Protein AF-A0A4R4VD35-F1 (afdb_monomer_lite)

Foldseek 3Di:
DECVPLVQQNQQLVQVVQLLDQVRNLQFPPFDFPPDDDPDDDLQEGRDEDPPVGGHGFQADQACPDDCPGSNPPFWAFADPVLLVLLCSSFAQAWHDDVVVRDTDHRDRLGGCQCVHVVVLCVVQHSVQWDKAKPVHSRTNRGCNNGVGRMGIHIDGPSSRVVVVVVVVVVCVVQVQDHDDPVPDPDPPSPPTHHDDYHD

pLDDT: mean 90.0, std 10.8, range [43.53, 98.44]

Structure (mmCIF, N/CA/C/O backbone):
data_AF-A0A4R4VD35-F1
#
_entry.id   AF-A0A4R4VD35-F1
#
loop_
_atom_site.group_PDB
_atom_site.id
_atom_site.type_symbol
_atom_site.label_atom_id
_atom_site.label_alt_id
_atom_site.label_comp_id
_atom_site.label_asym_id
_atom_site.label_entity_id
_atom_site.label_seq_id
_atom_site.pdbx_PDB_ins_code
_atom_site.Cartn_x
_atom_site.Cartn_y
_atom_site.Cartn_z
_atom_site.occupancy
_atom_site.B_iso_or_equiv
_atom_site.auth_seq_id
_atom_site.auth_comp_id
_atom_site.auth_asym_id
_atom_site.auth_atom_id
_atom_site.pdbx_PDB_model_num
ATOM 1 N N . MET A 1 1 ? 2.839 -12.971 -8.622 1.00 92.50 1 MET A N 1
ATOM 2 C CA . MET A 1 1 ? 2.383 -13.651 -7.393 1.00 92.50 1 MET A CA 1
ATOM 3 C C . MET A 1 1 ? 1.292 -14.631 -7.776 1.00 92.50 1 MET A C 1
ATOM 5 O O . MET A 1 1 ? 0.493 -14.285 -8.640 1.00 92.50 1 MET A O 1
ATOM 9 N N . SER A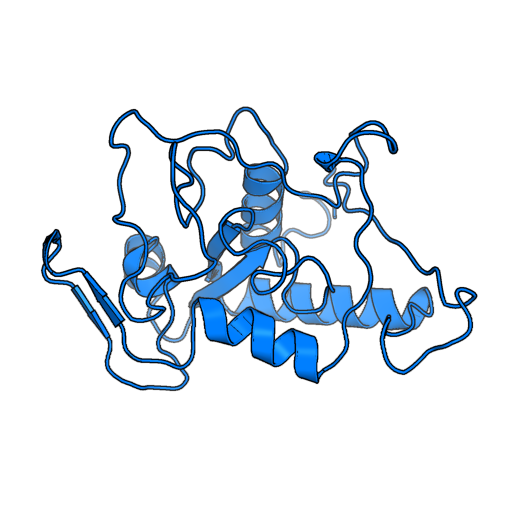 1 2 ? 1.280 -15.826 -7.199 1.00 94.19 2 SER A N 1
ATOM 10 C CA . SER A 1 2 ? 0.298 -16.888 -7.444 1.00 94.19 2 SER A CA 1
ATOM 11 C C . SER A 1 2 ? -0.396 -17.256 -6.140 1.00 94.19 2 SER A C 1
ATOM 13 O O . SER A 1 2 ? 0.276 -17.599 -5.178 1.00 94.19 2 SER A O 1
ATOM 15 N N . LYS A 1 3 ? -1.728 -17.213 -6.093 1.00 93.38 3 LYS A N 1
ATOM 16 C CA . LYS A 1 3 ? -2.475 -17.528 -4.863 1.00 93.38 3 LYS A CA 1
ATOM 17 C C . LYS A 1 3 ? -2.259 -18.961 -4.376 1.00 93.38 3 LYS A C 1
ATOM 19 O O . LYS A 1 3 ? -2.265 -19.184 -3.172 1.00 93.38 3 LYS A O 1
ATOM 24 N N . SER A 1 4 ? -2.087 -19.911 -5.294 1.00 93.44 4 SER A N 1
ATOM 25 C CA . SER A 1 4 ? -1.863 -21.327 -4.982 1.00 93.44 4 SER A CA 1
ATOM 26 C C . SER A 1 4 ? -0.419 -21.669 -4.629 1.00 93.44 4 SER A C 1
ATOM 28 O O . SER A 1 4 ? -0.197 -22.664 -3.945 1.00 93.44 4 SER A O 1
ATOM 30 N N . LYS A 1 5 ? 0.561 -20.893 -5.110 1.00 94.06 5 LYS A N 1
ATOM 31 C CA . LYS A 1 5 ? 1.990 -21.161 -4.864 1.00 94.06 5 LYS A CA 1
ATOM 32 C C . LYS A 1 5 ? 2.613 -20.296 -3.778 1.00 94.06 5 LYS A C 1
ATOM 34 O O . LYS A 1 5 ? 3.659 -20.678 -3.275 1.00 94.06 5 LYS A O 1
ATOM 39 N N . ASP A 1 6 ? 1.989 -19.162 -3.486 1.00 93.88 6 ASP A N 1
ATOM 40 C CA . ASP A 1 6 ? 2.465 -18.143 -2.558 1.00 93.88 6 ASP A CA 1
ATOM 41 C C . ASP A 1 6 ? 1.445 -17.955 -1.400 1.00 93.88 6 ASP A C 1
ATOM 43 O O . ASP A 1 6 ? 1.106 -16.830 -1.000 1.00 93.88 6 ASP A O 1
ATOM 47 N N . ASP A 1 7 ? 0.853 -19.053 -0.913 1.00 93.69 7 ASP A N 1
ATOM 48 C CA . ASP A 1 7 ? -0.237 -19.028 0.074 1.00 93.69 7 ASP A CA 1
ATOM 49 C C . ASP A 1 7 ? 0.221 -18.547 1.466 1.00 93.69 7 ASP A C 1
ATOM 51 O O . ASP A 1 7 ? -0.574 -18.007 2.251 1.00 93.69 7 ASP A O 1
ATOM 55 N N . GLU A 1 8 ? 1.525 -18.603 1.730 1.00 95.31 8 GLU A N 1
ATOM 56 C CA . GLU A 1 8 ? 2.180 -18.109 2.936 1.00 95.31 8 GLU A CA 1
ATOM 57 C C . GLU A 1 8 ? 2.123 -16.573 3.081 1.00 95.31 8 GLU A C 1
ATOM 59 O O . GLU A 1 8 ? 2.352 -16.042 4.170 1.00 95.31 8 GLU A O 1
ATOM 64 N N . TRP A 1 9 ? 1.773 -15.835 2.016 1.00 96.31 9 TRP A N 1
ATOM 65 C CA . TRP A 1 9 ? 1.469 -14.400 2.078 1.00 96.31 9 TRP A CA 1
ATOM 66 C C . TRP A 1 9 ? 0.142 -14.009 1.409 1.00 96.31 9 TRP A C 1
ATOM 68 O O . TRP A 1 9 ? -0.042 -12.871 0.973 1.00 96.31 9 TRP A O 1
ATOM 78 N N . LEU A 1 10 ? -0.850 -14.907 1.445 1.00 97.25 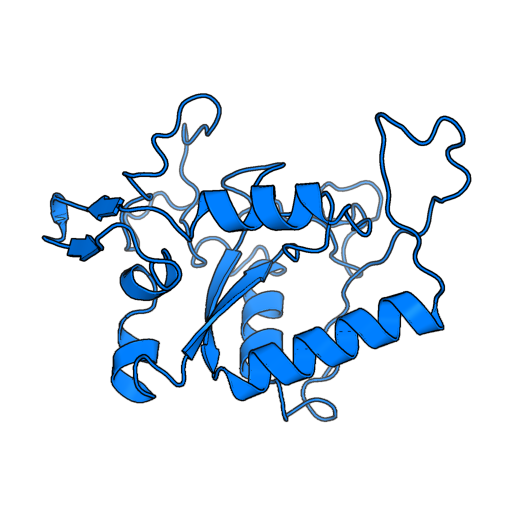10 LEU A N 1
ATOM 79 C CA . LEU A 1 10 ? -2.161 -14.719 0.807 1.00 97.25 10 LEU A CA 1
ATOM 80 C C . LEU A 1 10 ? -2.895 -13.413 1.183 1.00 97.25 10 LEU A C 1
ATOM 82 O O . LEU A 1 10 ? -3.504 -12.788 0.318 1.00 97.25 10 LEU A O 1
ATOM 86 N N . ASP A 1 11 ? -2.824 -12.961 2.442 1.00 97.88 11 ASP A N 1
ATOM 87 C CA . ASP A 1 11 ? -3.422 -11.684 2.875 1.00 97.88 11 ASP A CA 1
ATOM 88 C C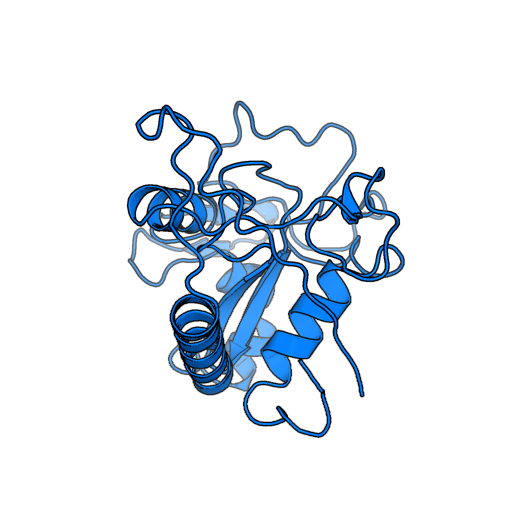 . ASP A 1 11 ? -2.922 -10.484 2.048 1.00 97.88 11 ASP A C 1
ATOM 90 O O . ASP A 1 11 ? -3.708 -9.599 1.710 1.00 97.88 11 ASP A O 1
ATOM 94 N N . VAL A 1 12 ? -1.630 -10.477 1.698 1.00 98.19 12 VAL A N 1
ATOM 95 C CA . VAL A 1 12 ? -0.994 -9.426 0.891 1.00 98.19 12 VAL A CA 1
ATOM 96 C C . VAL A 1 12 ? -1.433 -9.535 -0.567 1.00 98.19 12 VAL A C 1
ATOM 98 O O . VAL A 1 12 ? -1.808 -8.538 -1.178 1.00 98.19 12 VAL A O 1
ATOM 101 N N . ILE A 1 13 ? -1.483 -10.755 -1.115 1.00 98.19 13 ILE A N 1
ATOM 102 C CA . ILE A 1 13 ? -1.975 -10.994 -2.482 1.00 98.19 13 ILE A CA 1
ATOM 103 C C . ILE A 1 13 ? -3.413 -10.493 -2.622 1.00 98.19 13 ILE A C 1
ATOM 105 O O . ILE A 1 13 ? -3.719 -9.757 -3.556 1.00 98.19 13 ILE A O 1
ATOM 109 N N . ASN A 1 14 ? -4.282 -10.834 -1.669 1.00 97.88 14 ASN A N 1
ATOM 110 C CA . ASN A 1 14 ? -5.680 -10.407 -1.674 1.00 97.88 14 ASN A CA 1
ATOM 111 C C . ASN A 1 14 ? -5.820 -8.882 -1.559 1.00 97.88 14 ASN A C 1
ATOM 113 O O . ASN A 1 14 ? -6.682 -8.294 -2.213 1.00 97.88 14 ASN A O 1
ATOM 117 N N . HIS A 1 15 ? -4.976 -8.232 -0.754 1.00 98.25 15 HIS A N 1
ATOM 118 C CA . HIS A 1 15 ? -4.947 -6.774 -0.671 1.00 98.25 15 HIS A CA 1
ATOM 119 C C . HIS A 1 15 ? -4.560 -6.142 -2.017 1.00 98.25 15 HIS A C 1
ATOM 121 O O . HIS A 1 15 ? -5.305 -5.307 -2.536 1.00 98.25 15 HIS A O 1
ATOM 127 N N . ILE A 1 16 ? -3.445 -6.571 -2.616 1.00 98.25 16 ILE A N 1
ATOM 128 C CA . ILE A 1 16 ? -2.947 -6.011 -3.880 1.00 98.25 16 ILE A CA 1
ATOM 129 C C . ILE A 1 16 ? -3.924 -6.292 -5.028 1.00 98.25 16 ILE A C 1
ATOM 131 O O . ILE A 1 16 ? -4.168 -5.416 -5.854 1.00 98.25 16 ILE A O 1
ATOM 135 N N . GLU A 1 17 ? -4.545 -7.473 -5.066 1.00 97.56 17 GLU A N 1
ATOM 136 C CA . GLU A 1 17 ? -5.582 -7.799 -6.051 1.00 97.56 17 GLU A CA 1
ATOM 137 C C . GLU A 1 17 ? -6.757 -6.832 -5.967 1.00 97.56 17 GLU A C 1
ATOM 139 O O . GLU A 1 17 ? -7.196 -6.288 -6.983 1.00 97.56 17 GLU A O 1
ATOM 144 N N . LYS A 1 18 ? -7.239 -6.574 -4.747 1.00 97.44 18 LYS A N 1
ATOM 145 C CA . LYS A 1 18 ? -8.334 -5.636 -4.521 1.00 97.44 18 LYS A CA 1
ATOM 146 C C . LYS A 1 18 ? -7.945 -4.213 -4.920 1.00 97.44 18 LYS A C 1
ATOM 148 O O . LYS A 1 18 ? -8.783 -3.518 -5.489 1.00 97.44 18 LYS A O 1
ATOM 153 N N . ALA A 1 19 ? -6.708 -3.791 -4.644 1.00 97.06 19 ALA A N 1
ATOM 154 C CA . ALA A 1 19 ? -6.186 -2.472 -5.004 1.00 97.06 19 ALA A CA 1
ATOM 155 C C . ALA A 1 19 ? -6.073 -2.285 -6.530 1.00 97.06 19 ALA A C 1
ATOM 157 O O . ALA A 1 19 ? -6.483 -1.254 -7.067 1.00 97.06 19 ALA A O 1
ATOM 158 N N . LEU A 1 20 ? -5.583 -3.305 -7.236 1.00 97.00 20 LEU A N 1
ATOM 159 C CA . LEU A 1 20 ? -5.381 -3.293 -8.687 1.00 97.00 20 LEU A CA 1
ATOM 160 C C . LEU A 1 20 ? -6.669 -3.446 -9.503 1.00 97.00 20 LEU A C 1
ATOM 162 O O . LEU A 1 20 ? -6.650 -3.209 -10.714 1.00 97.00 20 LEU A O 1
ATOM 166 N N . ASN A 1 21 ? -7.771 -3.865 -8.881 1.00 95.75 21 ASN A N 1
ATOM 167 C CA . ASN A 1 21 ? -9.039 -4.104 -9.558 1.00 95.75 21 ASN A CA 1
ATOM 168 C C . ASN A 1 21 ? -9.962 -2.866 -9.488 1.00 95.75 21 ASN A C 1
ATOM 170 O O . ASN A 1 21 ? -10.545 -2.602 -8.433 1.00 95.75 21 ASN A O 1
ATOM 174 N N . PRO A 1 22 ? -10.208 -2.154 -10.611 1.00 90.94 22 PRO A N 1
ATOM 175 C CA . PRO A 1 22 ? -11.041 -0.945 -10.622 1.00 90.94 22 PRO A CA 1
ATOM 176 C C . PRO A 1 22 ? -12.500 -1.177 -10.213 1.00 90.94 22 PRO A C 1
ATOM 178 O O . PRO A 1 22 ? -13.193 -0.239 -9.837 1.00 90.94 22 PRO A O 1
ATOM 181 N N . THR A 1 23 ? -12.985 -2.421 -10.284 1.00 92.56 23 THR A N 1
ATOM 182 C CA . THR A 1 23 ? -14.355 -2.761 -9.864 1.00 92.56 23 THR A CA 1
ATOM 183 C C . THR A 1 23 ? -14.504 -2.829 -8.345 1.00 92.56 23 THR A C 1
ATOM 185 O O . THR A 1 23 ? -15.613 -2.704 -7.834 1.00 92.56 23 THR A O 1
ATOM 188 N N . THR A 1 24 ? -13.400 -3.005 -7.611 1.00 93.56 24 THR A N 1
ATOM 189 C CA . THR A 1 24 ? -13.413 -3.194 -6.153 1.00 93.56 24 THR A CA 1
ATOM 190 C C . THR A 1 24 ? -12.579 -2.171 -5.391 1.00 93.56 24 THR A C 1
ATOM 192 O O . THR A 1 24 ? -12.758 -2.029 -4.178 1.00 93.56 24 THR A O 1
ATOM 195 N N . ASN A 1 25 ? -11.662 -1.462 -6.056 1.00 95.38 25 ASN A N 1
ATOM 196 C CA . ASN A 1 25 ? -10.684 -0.615 -5.376 1.00 95.38 25 ASN A CA 1
ATOM 197 C C . ASN A 1 25 ? -11.252 0.701 -4.819 1.00 95.38 25 ASN A C 1
ATOM 199 O O . ASN A 1 25 ? -10.640 1.306 -3.938 1.00 95.38 25 ASN A O 1
ATOM 203 N N . ALA A 1 26 ? -12.464 1.091 -5.225 1.00 94.25 26 ALA A N 1
ATOM 204 C CA . ALA A 1 26 ? -13.223 2.146 -4.552 1.00 94.25 26 ALA A CA 1
ATOM 205 C C . ALA A 1 26 ? -13.439 1.822 -3.059 1.00 94.25 26 ALA A C 1
ATOM 207 O O . ALA A 1 26 ? -13.440 2.712 -2.216 1.00 94.25 26 ALA A O 1
ATOM 208 N N . GLY A 1 27 ? -13.544 0.531 -2.718 1.00 93.06 27 GLY A N 1
ATOM 209 C CA . GLY A 1 27 ? -13.687 0.044 -1.346 1.00 93.06 27 GLY A CA 1
ATOM 210 C C . GLY A 1 27 ? -12.369 -0.271 -0.631 1.00 93.06 27 GLY A C 1
ATOM 211 O O . GLY A 1 27 ? -12.400 -1.007 0.361 1.00 93.06 27 GLY A O 1
ATOM 212 N N . THR A 1 28 ? -11.211 0.162 -1.144 1.00 95.25 28 THR A N 1
ATOM 213 C CA . THR A 1 28 ? -9.944 0.102 -0.391 1.00 95.25 28 THR A CA 1
ATOM 214 C C . THR A 1 28 ? -9.687 1.391 0.384 1.00 95.25 28 THR A C 1
ATOM 216 O O . THR A 1 28 ? -10.324 2.417 0.139 1.00 95.25 28 THR A O 1
ATOM 219 N N . TYR A 1 29 ? -8.741 1.346 1.319 1.00 94.88 29 TYR A N 1
ATOM 220 C CA . TYR A 1 29 ? -8.437 2.460 2.208 1.00 94.88 29 TYR A CA 1
ATOM 221 C C . TYR A 1 29 ? -7.097 3.116 1.869 1.00 94.88 29 TYR A C 1
ATOM 223 O O . TYR A 1 29 ? -6.206 2.395 1.457 1.00 94.88 29 TYR A O 1
ATOM 231 N N . PRO A 1 30 ? -6.917 4.427 2.085 1.00 93.19 30 PRO A N 1
ATOM 232 C CA . PRO A 1 30 ? -7.976 5.389 2.385 1.00 93.19 30 PRO A CA 1
ATOM 233 C C . PRO A 1 30 ? -8.994 5.476 1.228 1.00 93.19 30 PRO A C 1
ATOM 235 O O . PRO A 1 30 ? -8.647 5.181 0.088 1.00 93.19 30 PRO A O 1
ATOM 238 N N . PRO A 1 31 ? -10.267 5.813 1.479 1.00 92.88 31 PRO A N 1
ATOM 239 C CA . PRO A 1 31 ? -11.228 6.055 0.404 1.00 92.88 31 PRO A CA 1
ATOM 240 C C . PRO A 1 31 ? -10.820 7.280 -0.424 1.00 92.88 31 PRO A C 1
ATOM 242 O O . PRO A 1 31 ? -10.324 8.257 0.130 1.00 92.88 31 PRO A O 1
ATOM 245 N N . TYR A 1 32 ? -11.073 7.229 -1.733 1.00 92.12 32 TYR A N 1
ATOM 246 C CA . TYR A 1 32 ? -10.912 8.367 -2.640 1.00 92.12 32 TYR A CA 1
ATOM 247 C C . TYR A 1 32 ? -12.288 8.943 -2.978 1.00 92.12 32 TYR A C 1
ATOM 249 O O . TYR A 1 32 ? -13.185 8.180 -3.335 1.00 92.12 32 TYR A O 1
ATOM 257 N N . ARG A 1 33 ? -12.480 10.259 -2.851 1.00 90.00 33 ARG A N 1
ATOM 258 C CA . ARG A 1 33 ? -13.757 10.941 -3.124 1.00 90.00 33 ARG A CA 1
ATOM 259 C C . ARG A 1 33 ? -13.563 12.179 -4.010 1.00 90.00 33 ARG A C 1
ATOM 261 O O . ARG A 1 33 ? -12.456 12.715 -4.088 1.00 90.00 33 ARG A O 1
ATOM 268 N N . PRO A 1 34 ? -14.625 12.673 -4.679 1.00 86.81 34 PRO A N 1
ATOM 269 C CA . PRO A 1 34 ? -14.543 13.895 -5.471 1.00 86.81 34 PRO A CA 1
ATOM 270 C C . PRO A 1 34 ? -14.025 15.072 -4.638 1.00 86.81 34 PRO A C 1
ATOM 272 O O . PRO A 1 34 ? -14.566 15.373 -3.577 1.00 86.81 34 PRO A O 1
ATOM 275 N N . GLY A 1 35 ? -12.997 15.754 -5.140 1.00 78.56 35 GLY A N 1
ATOM 276 C CA . GLY A 1 35 ? -12.399 16.904 -4.459 1.00 78.56 35 GLY A CA 1
ATOM 277 C C . GLY A 1 35 ? -11.392 16.552 -3.362 1.00 78.56 35 GLY A C 1
ATOM 278 O O . GLY A 1 35 ? -10.789 17.474 -2.814 1.00 78.56 35 GLY A O 1
ATOM 279 N N . ASP A 1 36 ? -11.151 15.265 -3.077 1.00 77.12 36 ASP A N 1
ATOM 280 C CA . ASP A 1 36 ? -10.011 14.865 -2.254 1.00 77.12 36 ASP A CA 1
ATOM 281 C C . ASP A 1 36 ? -8.719 15.220 -2.990 1.00 77.12 36 ASP A C 1
ATOM 283 O O . ASP A 1 36 ? -8.352 14.596 -3.986 1.00 77.12 36 ASP A O 1
ATOM 287 N N . THR A 1 37 ? -8.016 16.226 -2.477 1.00 67.69 37 THR A N 1
ATOM 288 C CA . THR A 1 37 ? -6.645 16.537 -2.873 1.00 67.69 37 THR A CA 1
ATOM 289 C C . THR A 1 37 ? -5.736 16.425 -1.664 1.00 67.69 37 THR A C 1
ATOM 291 O O . THR A 1 37 ? -6.155 16.536 -0.509 1.00 67.69 37 THR A O 1
ATOM 294 N N . THR A 1 38 ? -4.464 16.169 -1.930 1.00 64.62 38 THR A N 1
ATOM 295 C CA . THR A 1 38 ? -3.485 15.890 -0.881 1.00 64.62 38 THR A CA 1
ATOM 296 C C . THR A 1 38 ? -2.372 16.912 -0.778 1.00 64.62 38 THR A C 1
ATOM 298 O O . THR A 1 38 ? -1.491 16.786 0.070 1.00 64.62 38 THR A O 1
ATOM 301 N N . ASP A 1 39 ? -2.433 17.961 -1.593 1.00 63.91 39 ASP A N 1
ATOM 302 C CA . ASP A 1 39 ? -1.454 19.050 -1.598 1.00 63.91 39 ASP A CA 1
ATOM 303 C C . ASP A 1 39 ? -1.454 19.848 -0.285 1.00 63.91 39 ASP A C 1
ATOM 305 O O . ASP A 1 39 ? -0.533 20.619 -0.027 1.00 63.91 39 ASP A O 1
ATOM 309 N N . LYS A 1 40 ? -2.480 19.659 0.560 1.00 67.62 40 LYS A N 1
ATOM 310 C CA . LYS A 1 40 ? -2.640 20.307 1.873 1.00 67.62 40 LYS A CA 1
ATOM 311 C C . LYS A 1 40 ? -3.314 19.408 2.915 1.00 67.62 40 LYS A C 1
ATOM 313 O O . LYS A 1 40 ? -3.926 19.920 3.851 1.00 67.62 40 LYS A O 1
ATOM 318 N N . ARG A 1 41 ? -3.285 18.085 2.725 1.00 72.94 41 ARG A N 1
ATOM 319 C CA . ARG A 1 41 ? -3.888 17.177 3.704 1.00 72.94 41 ARG A CA 1
ATOM 320 C C . ARG A 1 41 ? -3.069 17.227 4.992 1.00 72.94 41 ARG A C 1
ATOM 322 O O . ARG A 1 41 ? -1.846 17.170 4.948 1.00 72.94 41 ARG A O 1
ATOM 329 N N . ASP A 1 42 ? -3.763 17.371 6.113 1.00 81.81 42 ASP A N 1
ATOM 330 C CA . ASP A 1 42 ? -3.170 17.173 7.428 1.00 81.81 42 ASP A CA 1
ATOM 331 C C . ASP A 1 42 ? -3.053 15.668 7.662 1.00 81.81 42 ASP A C 1
ATOM 333 O O . ASP A 1 42 ? -4.066 14.972 7.749 1.00 81.81 42 ASP A O 1
ATOM 337 N N . ASP A 1 43 ? -1.826 15.160 7.748 1.00 78.94 43 ASP A N 1
ATOM 338 C CA . ASP A 1 43 ? -1.576 13.735 7.974 1.00 78.94 43 ASP A CA 1
ATOM 339 C C . ASP A 1 43 ? -2.132 13.275 9.340 1.00 78.94 43 ASP A C 1
ATOM 341 O O . ASP A 1 43 ? -2.405 12.091 9.544 1.00 78.94 43 ASP A O 1
ATOM 345 N N . ASN A 1 44 ? -2.426 14.191 10.271 1.00 86.81 44 ASN A N 1
ATOM 346 C CA . ASN A 1 44 ? -3.109 13.862 11.524 1.00 86.81 44 ASN A CA 1
ATOM 347 C C . ASN A 1 44 ? -4.622 13.615 11.353 1.00 86.81 44 ASN A C 1
ATOM 349 O O . ASN A 1 44 ? -5.270 13.213 12.321 1.00 86.81 44 ASN A O 1
ATOM 353 N N . LEU A 1 45 ? -5.181 13.830 10.157 1.00 87.44 45 LEU A N 1
ATOM 354 C CA . LEU A 1 45 ? -6.605 13.692 9.840 1.00 87.44 45 LEU A CA 1
ATOM 355 C C . LEU A 1 45 ? -6.804 12.757 8.630 1.00 87.44 45 LEU A C 1
ATOM 357 O O . LEU A 1 45 ? -7.036 13.224 7.508 1.00 87.44 45 LEU A O 1
ATOM 361 N N . PRO A 1 46 ? -6.729 11.424 8.821 1.00 88.62 46 PRO A N 1
ATOM 362 C CA . PRO A 1 46 ? -6.998 10.488 7.740 1.00 88.62 46 PRO A CA 1
ATOM 363 C C . PRO A 1 46 ? -8.430 10.643 7.213 1.00 88.62 46 PRO A C 1
ATOM 365 O O . PRO A 1 46 ? -9.346 10.973 7.974 1.00 88.62 46 PRO A O 1
ATOM 368 N N . PRO A 1 47 ? -8.673 10.317 5.931 1.00 88.38 47 PRO A N 1
ATOM 369 C CA . PRO A 1 47 ? -10.026 10.262 5.389 1.00 88.38 47 PRO A CA 1
ATOM 370 C C . PRO A 1 47 ? -10.947 9.351 6.208 1.00 88.38 47 PRO A C 1
ATOM 372 O O . PRO A 1 47 ? -10.581 8.223 6.540 1.00 88.38 47 PRO A O 1
ATOM 375 N N . VAL A 1 48 ? -12.166 9.812 6.488 1.00 87.12 48 VAL A N 1
ATOM 376 C CA . VAL A 1 48 ? -13.147 9.060 7.289 1.00 87.12 48 VAL A CA 1
ATOM 377 C C . VAL A 1 48 ? -13.495 7.717 6.626 1.00 87.12 48 VAL A C 1
ATOM 379 O O . VAL A 1 48 ? -13.712 7.644 5.407 1.00 87.12 48 VAL A O 1
ATOM 382 N N . LYS A 1 49 ? -13.534 6.658 7.445 1.00 85.75 49 LYS A N 1
ATOM 383 C CA . LYS A 1 49 ? -13.902 5.275 7.108 1.00 85.75 49 LYS A CA 1
ATOM 384 C C . LYS A 1 49 ? -15.383 5.189 6.737 1.00 85.75 49 LYS A C 1
ATOM 386 O O . LYS A 1 49 ? -16.222 5.914 7.254 1.00 85.75 49 LYS A O 1
ATOM 391 N N . GLY A 1 50 ? -15.703 4.224 5.883 1.00 69.12 50 GLY A N 1
ATOM 392 C CA . GLY A 1 50 ? -17.070 3.827 5.564 1.00 69.12 50 GLY A CA 1
ATOM 393 C C . GLY A 1 50 ? -17.416 4.072 4.100 1.00 69.12 50 GLY A C 1
ATOM 394 O O . GLY A 1 50 ? -16.787 4.914 3.459 1.00 69.12 50 GLY A O 1
ATOM 395 N N . PRO A 1 51 ? -18.398 3.336 3.557 1.00 70.50 51 PRO A N 1
ATOM 396 C CA . PRO A 1 51 ? -19.074 3.782 2.359 1.00 70.50 51 PRO A CA 1
ATOM 397 C C . PRO A 1 51 ? -19.956 4.979 2.732 1.00 70.50 51 PRO A C 1
ATOM 399 O O . PRO A 1 51 ? -20.940 4.838 3.457 1.00 70.50 51 PRO A O 1
ATOM 402 N N . LEU A 1 52 ? -19.595 6.160 2.246 1.00 80.75 52 LEU A N 1
ATOM 403 C CA . LEU A 1 52 ? -20.446 7.349 2.244 1.00 80.75 52 LEU A CA 1
ATOM 404 C C . LEU A 1 52 ? -21.244 7.455 0.933 1.00 80.75 52 LEU A C 1
ATOM 406 O O . LEU A 1 52 ? -22.029 8.383 0.759 1.00 80.75 52 LEU A O 1
ATOM 410 N N . GLY A 1 53 ? -21.047 6.503 0.011 1.00 84.12 53 GLY A N 1
ATOM 411 C CA . GLY A 1 53 ? -21.721 6.435 -1.287 1.00 84.12 53 GLY A CA 1
ATOM 412 C C . GLY A 1 53 ? -21.089 7.335 -2.348 1.00 84.12 53 GLY A C 1
ATOM 413 O O . GLY A 1 53 ? -21.607 7.432 -3.456 1.00 84.12 53 GLY A O 1
ATOM 414 N N . THR A 1 54 ? -19.979 7.991 -2.013 1.00 88.88 54 THR A N 1
ATOM 415 C CA . THR A 1 54 ? -19.250 8.931 -2.876 1.00 88.88 54 THR A CA 1
ATOM 416 C C . THR A 1 54 ? -17.829 8.462 -3.180 1.00 88.88 54 THR A C 1
ATOM 418 O O . THR A 1 54 ? -17.053 9.200 -3.782 1.00 88.88 54 THR A O 1
ATOM 421 N N . GLU A 1 55 ? -17.474 7.244 -2.767 1.00 92.75 55 GLU A N 1
ATOM 422 C CA . GLU A 1 55 ? -16.181 6.635 -3.060 1.00 92.75 55 GLU A CA 1
ATOM 423 C C . GLU A 1 55 ? -16.015 6.401 -4.566 1.00 92.75 55 GLU A C 1
ATOM 425 O O . GLU A 1 55 ? -16.876 5.819 -5.228 1.00 92.75 55 GLU A O 1
ATOM 430 N N . LEU A 1 56 ? -14.874 6.823 -5.100 1.00 92.56 56 LEU A N 1
ATOM 431 C CA . LEU A 1 56 ? -14.485 6.637 -6.489 1.00 92.56 56 LEU A CA 1
ATOM 432 C C . LEU A 1 56 ? -13.414 5.544 -6.611 1.00 92.56 56 LEU A C 1
ATOM 434 O O . LEU A 1 56 ? -12.586 5.381 -5.706 1.00 92.56 56 LEU A O 1
ATOM 438 N N . PRO A 1 57 ? -13.377 4.815 -7.742 1.00 94.06 57 PRO A N 1
ATOM 439 C CA . PRO A 1 57 ? -12.253 3.952 -8.070 1.00 94.06 57 PRO A CA 1
ATOM 440 C C . PRO A 1 57 ? -10.934 4.723 -8.050 1.00 94.06 57 PRO A C 1
ATOM 442 O O . PRO A 1 57 ? -10.852 5.866 -8.504 1.00 94.06 57 PRO A O 1
ATOM 445 N N . LYS A 1 58 ? -9.886 4.072 -7.549 1.00 93.25 58 LYS A N 1
ATOM 446 C CA . LYS A 1 58 ? -8.533 4.628 -7.557 1.00 93.25 58 LYS A CA 1
ATOM 447 C C . LYS A 1 58 ? -7.838 4.276 -8.865 1.00 93.25 58 LYS A C 1
ATOM 449 O O . LYS A 1 58 ? -7.881 3.132 -9.314 1.00 93.25 58 LYS A O 1
ATOM 454 N N . VAL A 1 59 ? -7.137 5.243 -9.434 1.00 93.75 59 VAL A N 1
ATOM 455 C CA . VAL A 1 59 ? -6.146 5.006 -10.486 1.00 93.75 59 VAL A CA 1
ATOM 456 C C . VAL A 1 59 ? -4.839 4.556 -9.833 1.00 93.75 59 VAL A C 1
ATOM 458 O O . VAL A 1 59 ? -4.156 5.382 -9.249 1.00 93.75 59 VAL A O 1
ATOM 461 N N . ILE A 1 60 ? -4.516 3.260 -9.876 1.00 95.19 60 ILE A N 1
ATOM 462 C CA . ILE A 1 60 ? -3.309 2.705 -9.236 1.00 95.19 60 ILE A CA 1
ATOM 463 C C . ILE A 1 60 ? -2.405 2.067 -10.303 1.00 95.19 60 ILE A C 1
ATOM 465 O O . ILE A 1 60 ? -2.889 1.184 -11.019 1.00 95.19 60 ILE A O 1
ATOM 469 N N . PRO A 1 61 ? -1.124 2.475 -10.420 1.00 95.88 61 PRO A N 1
ATOM 470 C CA . PRO A 1 61 ? -0.192 1.921 -11.399 1.00 95.88 61 PRO A CA 1
ATOM 471 C C . PRO A 1 61 ? 0.292 0.518 -11.010 1.00 95.88 61 PRO A C 1
ATOM 473 O O . PRO A 1 61 ? -0.010 -0.015 -9.943 1.00 95.88 61 PRO A O 1
ATOM 476 N N . GLY A 1 62 ? 1.093 -0.081 -11.886 1.00 95.94 62 GLY A N 1
ATOM 477 C CA . GLY A 1 62 ? 1.731 -1.373 -11.671 1.00 95.94 62 GLY A CA 1
ATOM 478 C C . GLY A 1 62 ? 0.882 -2.561 -12.099 1.00 95.94 62 GLY A C 1
ATOM 479 O O . GLY A 1 62 ? 1.281 -3.698 -11.851 1.00 95.94 62 GLY A O 1
ATOM 480 N N . ASN A 1 63 ? -0.256 -2.351 -12.765 1.00 97.19 63 ASN A N 1
ATOM 481 C CA . ASN A 1 63 ? -1.104 -3.442 -13.225 1.00 97.19 63 ASN A CA 1
ATOM 482 C C . ASN A 1 63 ? -0.594 -4.025 -14.551 1.00 97.19 63 ASN A C 1
ATOM 484 O O . ASN A 1 63 ? -0.797 -3.439 -15.613 1.00 97.19 63 ASN A O 1
ATOM 488 N N . TYR A 1 64 ? -0.006 -5.225 -14.520 1.00 96.69 64 TYR A N 1
ATOM 489 C CA . TYR A 1 64 ? 0.478 -5.898 -15.735 1.00 96.69 64 TYR A CA 1
ATOM 490 C C . TYR A 1 64 ? -0.631 -6.177 -16.767 1.00 96.69 64 TYR A C 1
ATOM 492 O O . TYR A 1 64 ? -0.362 -6.296 -17.959 1.00 96.69 64 TYR A O 1
ATOM 500 N N . LEU A 1 65 ? -1.883 -6.324 -16.322 1.00 95.75 65 LEU A N 1
ATOM 501 C CA . LEU A 1 65 ? -3.015 -6.651 -17.195 1.00 95.75 65 LEU A CA 1
ATOM 502 C C . LEU A 1 65 ? -3.629 -5.419 -17.874 1.00 95.75 65 LEU A C 1
ATOM 504 O O . LEU A 1 65 ? -4.539 -5.570 -18.692 1.00 95.75 65 LEU A O 1
ATOM 508 N N . LYS A 1 66 ? -3.183 -4.205 -17.532 1.00 96.94 66 LYS A N 1
ATOM 509 C CA . LYS A 1 66 ? -3.684 -2.961 -18.124 1.00 96.94 66 LYS A CA 1
ATOM 510 C C . LYS A 1 66 ? -2.792 -2.509 -19.283 1.00 96.94 66 LYS A C 1
ATOM 512 O O . LYS A 1 66 ? -1.591 -2.772 -19.262 1.00 96.94 66 LYS A O 1
ATOM 517 N N . PRO A 1 67 ? -3.351 -1.834 -20.306 1.00 96.44 67 PRO A N 1
ATOM 518 C CA . PRO A 1 67 ? -2.547 -1.321 -21.408 1.00 96.44 67 PRO A CA 1
ATOM 519 C C . PRO A 1 67 ? -1.451 -0.372 -20.895 1.00 96.44 67 PRO A C 1
ATOM 521 O O . PRO A 1 67 ? -1.748 0.503 -20.079 1.00 96.44 67 PRO A O 1
ATOM 524 N N . PRO A 1 68 ? -0.203 -0.477 -21.382 1.00 92.12 68 PRO A N 1
ATOM 525 C CA . PRO A 1 68 ? 0.930 0.284 -20.843 1.00 92.12 68 PRO A CA 1
ATOM 526 C C . PRO A 1 68 ? 0.825 1.802 -21.066 1.00 92.12 68 PRO A C 1
ATOM 528 O O . PRO A 1 68 ? 1.568 2.570 -20.468 1.00 92.12 68 PRO A O 1
ATOM 531 N N . ASN A 1 69 ? -0.092 2.248 -21.927 1.00 92.44 69 ASN A N 1
ATOM 532 C CA . ASN A 1 69 ? -0.401 3.654 -22.184 1.00 92.44 69 ASN A CA 1
ATOM 533 C C . ASN A 1 69 ? -1.582 4.184 -21.346 1.00 92.44 69 ASN A C 1
ATOM 535 O O . ASN A 1 69 ? -2.095 5.262 -21.640 1.00 92.44 69 ASN A O 1
ATOM 539 N N . THR A 1 70 ? -2.033 3.431 -20.342 1.00 95.44 70 THR A N 1
ATOM 540 C CA . THR A 1 70 ? -3.042 3.871 -19.367 1.00 95.44 70 THR A CA 1
ATOM 541 C C . THR A 1 70 ? -2.388 4.090 -18.006 1.00 95.44 70 THR A C 1
ATOM 543 O O . THR A 1 70 ? -1.446 3.361 -17.689 1.00 95.44 70 THR A O 1
ATOM 546 N N . PRO A 1 71 ? -2.873 5.039 -17.187 1.00 94.62 71 PRO A N 1
ATOM 547 C CA . PRO A 1 71 ? -2.325 5.286 -15.855 1.00 94.62 71 PRO A CA 1
ATOM 548 C C . PRO A 1 71 ? -2.184 4.034 -14.976 1.00 94.62 71 PRO A C 1
ATOM 550 O O . PRO A 1 71 ? -1.178 3.868 -14.295 1.00 94.62 71 PRO A O 1
ATOM 553 N N . GLU A 1 72 ? -3.140 3.108 -15.034 1.00 95.75 72 GLU A N 1
ATOM 554 C CA . GLU A 1 72 ? -3.098 1.853 -14.277 1.00 95.75 72 GLU A CA 1
ATOM 555 C C . GLU A 1 72 ? -2.061 0.856 -14.820 1.00 95.75 72 GLU A C 1
ATOM 557 O O . GLU A 1 72 ? -1.548 0.017 -14.079 1.00 95.75 72 GLU A O 1
ATOM 562 N N . GLY A 1 73 ? -1.757 0.932 -16.118 1.00 96.25 73 GLY A N 1
ATOM 563 C CA . GLY A 1 73 ? -0.729 0.127 -16.779 1.00 96.25 73 GLY A CA 1
ATOM 564 C C . GLY A 1 73 ? 0.668 0.747 -16.740 1.00 96.25 73 GLY A C 1
ATOM 565 O O . GLY A 1 73 ? 1.623 0.112 -17.198 1.00 96.25 73 GLY A O 1
ATOM 566 N N . TYR A 1 74 ? 0.822 1.957 -16.193 1.00 95.00 74 TYR A N 1
ATOM 567 C CA . TYR A 1 74 ? 2.144 2.523 -15.933 1.00 95.00 74 TYR A CA 1
ATOM 568 C C . TYR A 1 74 ? 2.926 1.614 -14.982 1.00 95.00 74 TYR A C 1
ATOM 570 O O . TYR A 1 74 ? 2.329 0.995 -14.099 1.00 95.00 74 TYR A O 1
ATOM 578 N N . PRO A 1 75 ? 4.245 1.471 -15.168 1.00 94.50 75 PRO A N 1
ATOM 579 C CA . PRO A 1 75 ? 5.027 0.587 -14.322 1.00 94.50 75 PRO A CA 1
ATOM 580 C C . PRO A 1 75 ? 5.230 1.150 -12.918 1.00 94.50 75 PRO A C 1
ATOM 582 O O . PRO A 1 75 ? 4.930 2.306 -12.626 1.00 94.50 75 PRO A O 1
ATOM 585 N N . LEU A 1 76 ? 5.793 0.298 -12.070 1.00 94.62 76 LEU A N 1
ATOM 586 C CA . LEU A 1 76 ? 6.418 0.680 -10.816 1.00 94.62 76 LEU A CA 1
ATOM 587 C C . LEU A 1 76 ? 7.927 0.783 -11.008 1.00 94.62 76 LEU A C 1
ATOM 589 O O . LEU A 1 76 ? 8.528 -0.029 -11.719 1.00 94.62 76 LEU A O 1
ATOM 593 N N . TRP A 1 77 ? 8.546 1.724 -10.309 1.00 93.19 77 TRP A N 1
ATOM 594 C CA . TRP A 1 77 ? 9.996 1.832 -10.206 1.00 93.19 77 TRP A CA 1
ATOM 595 C C . TRP A 1 77 ? 10.410 1.652 -8.759 1.00 93.19 77 TRP A C 1
ATOM 597 O O . TRP A 1 77 ? 9.781 2.194 -7.854 1.00 93.19 77 TRP A O 1
ATOM 607 N N . ARG A 1 78 ? 11.490 0.906 -8.523 1.00 92.56 78 ARG A N 1
ATOM 608 C CA . ARG A 1 78 ? 12.051 0.779 -7.177 1.00 92.56 78 ARG A CA 1
ATOM 609 C C . ARG A 1 78 ? 12.481 2.165 -6.683 1.00 92.56 78 ARG A C 1
ATOM 611 O O . ARG A 1 78 ? 13.289 2.817 -7.334 1.00 92.56 78 ARG A O 1
ATOM 618 N N . GLY A 1 79 ? 11.950 2.598 -5.547 1.00 89.50 79 GLY A N 1
ATOM 619 C CA . GLY A 1 79 ? 12.269 3.881 -4.923 1.00 89.50 79 GLY A CA 1
ATOM 620 C C . GLY A 1 79 ? 13.593 3.856 -4.157 1.00 89.50 79 GLY A C 1
ATOM 621 O O . GLY A 1 79 ? 14.198 2.796 -3.967 1.00 89.50 79 GLY A O 1
ATOM 622 N N . THR A 1 80 ? 14.038 5.033 -3.721 1.00 88.31 80 THR A N 1
ATOM 623 C CA . THR A 1 80 ? 15.158 5.202 -2.783 1.00 88.31 80 THR A CA 1
ATOM 624 C C . THR A 1 80 ? 14.736 4.858 -1.350 1.00 88.31 80 THR A C 1
ATOM 626 O O . THR A 1 80 ? 13.543 4.757 -1.054 1.00 88.31 80 THR A O 1
ATOM 629 N N . ASP A 1 81 ? 15.706 4.696 -0.447 1.00 85.81 81 ASP A N 1
ATOM 630 C CA . ASP A 1 81 ? 15.421 4.464 0.977 1.00 85.81 81 ASP A CA 1
ATOM 631 C C . ASP A 1 81 ? 14.712 5.676 1.615 1.00 85.81 81 ASP A C 1
ATOM 633 O O . ASP A 1 81 ? 13.765 5.503 2.381 1.00 85.81 81 ASP A O 1
ATOM 637 N N . ASP A 1 82 ? 15.086 6.901 1.227 1.00 86.31 82 ASP A N 1
ATOM 638 C CA . ASP A 1 82 ? 14.391 8.120 1.664 1.00 86.31 82 ASP A CA 1
ATOM 639 C C . ASP A 1 82 ? 12.940 8.149 1.159 1.00 86.31 82 ASP A C 1
ATOM 641 O O . ASP A 1 82 ? 12.016 8.415 1.927 1.00 86.31 82 ASP A O 1
ATOM 645 N N . GLY A 1 83 ? 12.717 7.772 -0.107 1.00 89.00 83 GLY A N 1
ATOM 646 C CA . GLY A 1 83 ? 11.373 7.659 -0.676 1.00 89.00 83 GLY A CA 1
ATOM 647 C C . GLY A 1 83 ? 10.514 6.615 0.041 1.00 89.00 83 GLY A C 1
ATOM 648 O O . GLY A 1 83 ? 9.316 6.822 0.222 1.00 89.00 83 GLY A O 1
ATOM 649 N N . TYR A 1 84 ? 11.120 5.520 0.513 1.00 91.69 84 TYR A N 1
ATOM 650 C CA . TYR A 1 84 ? 10.427 4.538 1.345 1.00 91.69 84 TYR A CA 1
ATOM 651 C C . TYR A 1 84 ? 9.925 5.145 2.657 1.00 91.69 84 TYR A C 1
ATOM 653 O O . TYR A 1 84 ? 8.762 4.943 3.017 1.00 91.69 84 TYR A O 1
ATOM 661 N N . GLU A 1 85 ? 10.768 5.898 3.364 1.00 91.75 85 GLU A N 1
ATOM 662 C CA . GLU A 1 85 ? 10.361 6.545 4.613 1.00 91.75 85 GLU A CA 1
ATOM 663 C C . GLU A 1 85 ? 9.295 7.619 4.375 1.00 91.75 85 GLU A C 1
ATOM 665 O O . GLU A 1 85 ? 8.338 7.713 5.146 1.00 91.75 85 GLU A O 1
ATOM 670 N N . ASP A 1 86 ? 9.401 8.382 3.288 1.00 91.50 86 ASP A N 1
ATOM 671 C CA . ASP A 1 86 ? 8.403 9.387 2.926 1.00 91.50 86 ASP A CA 1
ATOM 672 C C . ASP A 1 86 ? 7.045 8.755 2.602 1.00 91.50 86 ASP A C 1
ATOM 674 O O . ASP A 1 86 ? 6.024 9.217 3.113 1.00 91.50 86 ASP A O 1
ATOM 678 N N . ASN A 1 87 ? 7.017 7.645 1.856 1.00 92.25 87 ASN A N 1
ATOM 679 C CA . ASN A 1 87 ? 5.793 6.878 1.606 1.00 92.25 87 ASN A CA 1
ATOM 680 C C . ASN A 1 87 ? 5.145 6.408 2.917 1.00 92.25 87 ASN A C 1
ATOM 682 O O . ASN A 1 87 ? 3.945 6.584 3.130 1.00 92.25 87 ASN A O 1
ATOM 686 N N . ARG A 1 88 ? 5.942 5.860 3.843 1.00 91.88 88 ARG A N 1
ATOM 687 C CA . ARG A 1 88 ? 5.441 5.373 5.136 1.00 91.88 88 ARG A CA 1
ATOM 688 C C . ARG A 1 88 ? 4.869 6.484 6.009 1.00 91.88 88 ARG A C 1
ATOM 690 O O . ARG A 1 88 ? 3.868 6.245 6.689 1.00 91.88 88 ARG A O 1
ATOM 697 N N . LYS A 1 89 ? 5.479 7.669 6.011 1.00 91.62 89 LYS A N 1
ATOM 698 C CA . LYS A 1 89 ? 5.047 8.806 6.841 1.00 91.62 89 LYS A CA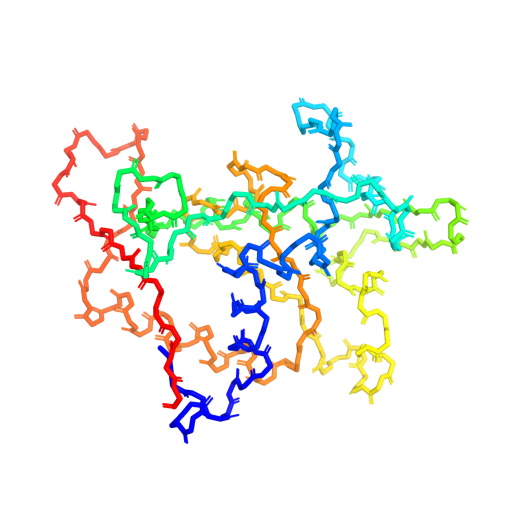 1
ATOM 699 C C . LYS A 1 89 ? 3.670 9.347 6.471 1.00 91.62 89 LYS A C 1
ATOM 701 O O . LYS A 1 89 ? 3.059 9.978 7.317 1.00 91.62 89 LYS A O 1
ATOM 706 N N . VAL A 1 90 ? 3.157 9.063 5.271 1.00 90.75 90 VAL A N 1
ATOM 707 C CA . VAL A 1 90 ? 1.808 9.497 4.859 1.00 90.75 90 VAL A CA 1
ATOM 708 C C . VAL A 1 90 ? 0.704 8.867 5.714 1.00 90.75 90 VAL A C 1
ATOM 710 O O . VAL A 1 90 ? -0.357 9.455 5.891 1.00 90.75 90 VAL A O 1
ATOM 713 N N . PHE A 1 91 ? 0.917 7.651 6.219 1.00 92.00 91 PHE A N 1
ATOM 714 C CA . PHE A 1 91 ? -0.116 6.904 6.945 1.00 92.00 91 PHE A CA 1
ATOM 715 C C . PHE A 1 91 ? 0.386 6.251 8.232 1.00 92.00 91 PHE A C 1
ATOM 717 O O . PHE A 1 91 ? -0.347 5.462 8.840 1.00 92.00 91 PHE A O 1
ATOM 724 N N . SER A 1 92 ? 1.638 6.482 8.633 1.00 92.94 92 SER A N 1
ATOM 725 C CA . SER A 1 92 ? 2.249 5.834 9.793 1.00 92.94 92 SER A CA 1
ATOM 726 C C . SER A 1 92 ? 3.346 6.668 10.450 1.00 92.94 92 SER A C 1
ATOM 728 O O . SER A 1 92 ? 3.861 7.611 9.870 1.00 92.94 92 SER A O 1
ATOM 730 N N . GLN A 1 93 ? 3.734 6.287 11.670 1.00 90.56 93 GLN A N 1
ATOM 731 C CA . GLN A 1 93 ? 4.784 6.944 12.466 1.00 90.56 93 GLN A CA 1
ATOM 732 C C . GLN A 1 93 ? 4.465 8.384 12.917 1.00 90.56 93 GLN A C 1
ATOM 734 O O . GLN A 1 93 ? 5.362 9.114 13.329 1.00 90.56 93 GLN A O 1
ATOM 739 N N . HIS A 1 94 ? 3.194 8.780 12.910 1.00 91.19 94 HIS A N 1
ATOM 740 C CA . HIS A 1 94 ? 2.723 10.038 13.488 1.00 91.19 94 HIS A CA 1
ATOM 741 C C . HIS A 1 94 ? 1.423 9.815 14.274 1.00 91.19 94 HIS A C 1
ATOM 743 O O . HIS A 1 94 ? 0.799 8.747 14.215 1.00 91.19 94 HIS A O 1
ATOM 749 N N . ALA A 1 95 ? 1.039 10.813 15.072 1.00 93.88 95 ALA A N 1
ATOM 750 C CA . ALA A 1 95 ? -0.271 10.825 15.710 1.00 93.88 95 ALA A CA 1
ATOM 751 C C . ALA A 1 95 ? -1.357 11.061 14.656 1.00 93.88 95 ALA A C 1
ATOM 753 O O . ALA A 1 95 ? -1.104 11.682 13.632 1.00 93.88 95 ALA A O 1
ATOM 754 N N . PHE A 1 96 ? -2.570 10.587 14.906 1.00 93.81 96 PHE A N 1
ATOM 755 C CA . PHE A 1 96 ? -3.726 11.025 14.133 1.00 93.81 96 PHE A CA 1
ATOM 756 C C . PHE A 1 96 ? -5.006 10.812 14.926 1.00 93.81 96 PHE A C 1
ATOM 758 O O . PHE A 1 96 ? -5.063 9.985 15.846 1.00 93.81 96 PHE A O 1
ATOM 765 N N . GLU A 1 97 ? -6.040 11.547 14.555 1.00 93.88 97 GLU A N 1
ATOM 766 C CA . GLU A 1 97 ? -7.364 11.428 15.136 1.00 93.88 97 GLU A CA 1
ATOM 767 C C . GLU A 1 97 ? -8.449 11.481 14.069 1.00 93.88 97 GLU A C 1
ATOM 769 O O . GLU A 1 97 ? -8.313 12.110 13.024 1.00 93.88 97 GLU A O 1
ATOM 774 N N . VAL A 1 98 ? -9.544 10.789 14.355 1.00 91.81 98 VAL A N 1
ATOM 775 C CA . VAL A 1 98 ? -10.776 10.834 13.580 1.00 91.81 98 VAL A CA 1
ATOM 776 C C . VAL A 1 98 ? -11.888 11.176 14.559 1.00 91.81 98 VAL A C 1
ATOM 778 O O . VAL A 1 98 ? -12.474 10.272 15.166 1.00 91.81 98 VAL A O 1
ATOM 781 N N . PRO A 1 99 ? -12.147 12.477 14.784 1.00 89.94 99 PRO A N 1
ATOM 782 C CA . PRO A 1 99 ? -13.093 12.926 15.800 1.00 89.94 99 PRO A CA 1
ATOM 783 C C . PRO A 1 99 ? -14.499 12.356 15.605 1.00 89.94 99 PRO A C 1
ATOM 785 O O . PRO A 1 99 ? -15.166 12.025 16.581 1.00 89.94 99 PRO A O 1
ATOM 788 N N . GLN A 1 100 ? -14.926 12.188 14.350 1.00 89.50 100 GLN A N 1
ATOM 789 C CA . GLN A 1 100 ? -16.245 11.659 13.988 1.00 89.50 100 GLN A CA 1
ATOM 790 C C . GLN A 1 100 ? -16.451 10.223 14.487 1.00 89.50 100 GLN A C 1
ATOM 792 O O . GLN A 1 100 ? -17.567 9.858 14.846 1.00 89.50 100 GLN A O 1
ATOM 797 N N . ASP A 1 101 ? -15.366 9.452 14.576 1.00 90.31 101 ASP A N 1
ATOM 798 C CA . ASP A 1 101 ? -15.381 8.055 15.009 1.00 90.31 101 ASP A CA 1
ATOM 799 C C . ASP A 1 101 ? -14.839 7.879 16.435 1.00 90.31 101 ASP A C 1
ATOM 801 O O . ASP A 1 101 ? -14.653 6.751 16.894 1.00 90.31 101 ASP A O 1
ATOM 805 N N . ASN A 1 102 ? -14.559 8.984 17.141 1.00 91.81 102 ASN A N 1
ATOM 806 C CA . ASN A 1 102 ? -13.909 8.988 18.453 1.00 91.81 102 ASN A CA 1
ATOM 807 C C . ASN A 1 102 ? -12.641 8.105 18.484 1.00 91.81 102 ASN A C 1
ATOM 809 O O . ASN A 1 102 ? -12.377 7.378 19.446 1.00 91.81 102 ASN A O 1
ATOM 813 N N . PHE A 1 103 ? -11.866 8.131 17.397 1.00 93.38 103 PHE A N 1
ATOM 814 C CA . PHE A 1 103 ? -10.658 7.329 17.245 1.00 93.38 103 PHE A CA 1
ATOM 815 C C . PHE A 1 103 ? -9.425 8.221 17.323 1.00 93.38 103 PHE A C 1
ATOM 817 O O . PHE A 1 103 ? -9.353 9.252 16.661 1.00 93.38 103 PHE A O 1
ATOM 824 N N . ARG A 1 104 ? -8.418 7.811 18.093 1.00 94.69 104 ARG A N 1
ATOM 825 C CA . ARG A 1 104 ? -7.142 8.523 18.176 1.00 94.69 104 ARG A CA 1
ATOM 826 C C . ARG A 1 104 ? -5.995 7.555 18.399 1.00 94.69 104 ARG A C 1
ATOM 828 O O . ARG A 1 104 ? -6.096 6.636 19.211 1.00 94.69 104 ARG A O 1
ATOM 835 N N . LEU A 1 105 ? -4.875 7.815 17.734 1.00 94.38 105 LEU A N 1
ATOM 836 C CA . LEU A 1 105 ? -3.589 7.200 18.033 1.00 94.38 105 LEU A CA 1
ATOM 837 C C . LEU A 1 105 ? -2.555 8.275 18.365 1.00 94.38 105 LEU A C 1
ATOM 839 O O . LEU A 1 105 ? -2.475 9.317 17.718 1.00 94.38 105 LEU A O 1
ATOM 843 N N . GLY A 1 106 ? -1.764 8.015 19.407 1.00 93.38 106 GLY A N 1
ATOM 844 C CA . GLY A 1 106 ? -0.653 8.877 19.804 1.00 93.38 106 GLY A CA 1
ATOM 845 C C . GLY A 1 106 ? 0.530 8.796 18.839 1.00 93.38 106 GLY A C 1
ATOM 846 O O . GLY A 1 106 ? 0.553 7.971 17.925 1.00 93.38 106 GLY A O 1
ATOM 847 N N . ASN A 1 107 ? 1.540 9.631 19.071 1.00 91.62 107 ASN A N 1
ATOM 848 C CA . ASN A 1 107 ?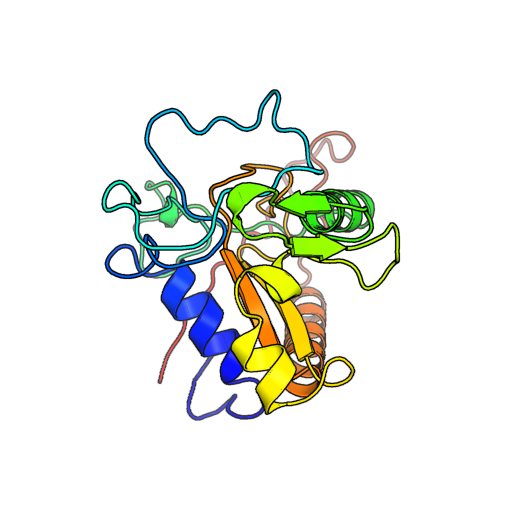 2.760 9.627 18.272 1.00 91.62 107 ASN A CA 1
ATOM 849 C C . ASN A 1 107 ? 3.653 8.432 18.657 1.00 91.62 107 ASN A C 1
ATOM 851 O O . ASN A 1 107 ? 4.418 8.496 19.619 1.00 91.62 107 ASN A O 1
ATOM 855 N N . HIS A 1 108 ? 3.521 7.325 17.927 1.00 88.94 108 HIS A N 1
ATOM 856 C CA . HIS A 1 108 ? 4.308 6.112 18.129 1.00 88.94 108 HIS A CA 1
ATOM 857 C C . HIS A 1 108 ? 4.719 5.513 16.786 1.00 88.94 108 HIS A C 1
ATOM 859 O O . HIS A 1 108 ? 3.949 5.534 15.832 1.00 88.94 108 HIS A O 1
ATOM 865 N N . PHE A 1 109 ? 5.870 4.836 16.752 1.00 86.00 109 PHE A N 1
ATOM 866 C CA . PHE A 1 109 ? 6.343 4.116 15.561 1.00 86.00 109 PHE A CA 1
ATOM 867 C C . PHE A 1 109 ? 5.335 3.077 15.033 1.00 86.00 109 PHE A C 1
ATOM 869 O O . PHE A 1 109 ? 5.289 2.778 13.847 1.00 86.00 109 PHE A O 1
ATOM 876 N N . SER A 1 110 ? 4.492 2.523 15.913 1.00 88.69 110 SER A N 1
ATOM 877 C CA . SER A 1 110 ? 3.451 1.569 15.515 1.00 88.69 110 SER A CA 1
ATOM 878 C C . SER A 1 110 ? 2.119 2.218 15.123 1.00 88.69 110 SER A C 1
ATOM 880 O O . SER A 1 110 ? 1.188 1.493 14.758 1.00 88.69 110 SER A O 1
ATOM 882 N N . SER A 1 111 ? 1.967 3.537 15.255 1.00 93.56 111 SER A N 1
ATOM 883 C CA . SER A 1 111 ? 0.754 4.250 14.846 1.00 93.56 111 SER A CA 1
ATOM 884 C C . SER A 1 111 ? 0.654 4.230 13.330 1.00 93.56 111 SER A C 1
ATOM 886 O O . SER A 1 111 ? 1.620 4.541 12.642 1.00 93.56 111 SER A O 1
ATOM 888 N N . ASN A 1 112 ? -0.486 3.772 12.818 1.00 94.88 112 ASN A N 1
ATOM 889 C CA . ASN A 1 112 ? -0.746 3.700 11.387 1.00 94.88 112 ASN A CA 1
ATOM 890 C C . ASN A 1 112 ? -2.250 3.684 11.101 1.00 94.88 112 ASN A C 1
ATOM 892 O O . ASN A 1 112 ? -3.036 3.226 11.937 1.00 94.88 112 ASN A O 1
ATOM 896 N N . TYR A 1 113 ? -2.633 4.126 9.908 1.00 94.38 113 TYR A N 1
ATOM 897 C CA . TYR A 1 113 ? -4.027 4.191 9.480 1.00 94.38 113 TYR A CA 1
ATOM 898 C C . TYR A 1 113 ? -4.715 2.820 9.415 1.00 94.38 113 TYR A C 1
ATOM 900 O O . TYR A 1 113 ? -5.920 2.740 9.646 1.00 94.38 113 TYR A O 1
ATOM 908 N N . CYS A 1 114 ? -3.998 1.711 9.189 1.00 96.38 114 CYS A N 1
ATOM 909 C CA . CYS A 1 114 ? -4.628 0.385 9.157 1.00 96.38 114 CYS A CA 1
ATOM 910 C C . CYS A 1 114 ? -5.287 -0.002 10.490 1.00 96.38 114 CYS A C 1
ATOM 912 O O . CYS A 1 114 ? -6.293 -0.714 10.484 1.00 96.38 114 CYS A O 1
ATOM 914 N N . LYS A 1 115 ? -4.784 0.488 11.632 1.00 95.62 115 LYS A N 1
ATOM 915 C CA . LYS A 1 115 ? -5.429 0.279 12.943 1.00 95.62 115 LYS A CA 1
ATOM 916 C C . LYS A 1 115 ? -6.815 0.925 13.038 1.00 95.62 115 LYS A C 1
ATOM 918 O O . LYS A 1 115 ? -7.632 0.463 13.828 1.00 95.62 115 LYS A O 1
ATOM 923 N N . TYR A 1 116 ? -7.060 1.967 12.248 1.00 95.38 116 TYR A N 1
ATOM 924 C CA . TYR A 1 116 ? -8.358 2.617 12.106 1.00 95.38 116 TYR A CA 1
ATOM 925 C C . TYR A 1 116 ? -9.202 1.921 11.027 1.00 95.38 116 TYR A C 1
ATOM 927 O O . TYR A 1 116 ? -10.289 1.401 11.294 1.00 95.38 116 TYR A O 1
ATOM 935 N N . TYR A 1 117 ? -8.665 1.823 9.811 1.00 95.94 117 TYR A N 1
ATOM 936 C CA . TYR A 1 117 ? -9.397 1.317 8.652 1.00 95.94 117 TYR A CA 1
ATOM 937 C C . TYR A 1 117 ? -9.755 -0.164 8.723 1.00 95.94 117 TYR A C 1
ATOM 939 O O . TYR A 1 117 ? -10.840 -0.549 8.298 1.00 95.94 117 TYR A O 1
ATOM 947 N N . THR A 1 118 ? -8.878 -0.979 9.304 1.00 95.81 118 THR A N 1
ATOM 948 C CA . THR A 1 118 ? -9.011 -2.443 9.374 1.00 95.81 118 THR A CA 1
ATOM 949 C C . THR A 1 118 ? -8.930 -2.950 10.811 1.00 95.81 118 THR A C 1
ATOM 951 O O . THR A 1 118 ? -8.316 -3.980 11.096 1.00 95.81 118 THR A O 1
ATOM 954 N N . SER A 1 119 ? -9.499 -2.190 11.751 1.00 95.19 119 SER A N 1
ATOM 955 C CA . SER A 1 119 ? -9.472 -2.498 13.185 1.00 95.19 119 SER A CA 1
ATOM 956 C C . SER A 1 119 ? -9.935 -3.925 13.493 1.00 95.19 119 SER A C 1
ATOM 958 O O . SER A 1 119 ? -9.366 -4.579 14.364 1.00 95.19 119 SER A O 1
ATOM 960 N N . GLU A 1 120 ? -10.885 -4.459 12.726 1.00 95.75 120 GLU A N 1
ATOM 961 C CA . GLU A 1 120 ? -11.368 -5.832 12.839 1.00 95.75 120 GLU A CA 1
ATOM 962 C C . GLU A 1 120 ? -10.268 -6.885 12.630 1.00 95.75 120 GLU A C 1
ATOM 964 O O . GLU A 1 120 ? -10.250 -7.902 13.325 1.00 95.75 120 GLU A O 1
ATOM 969 N N . VAL A 1 121 ? -9.301 -6.632 11.743 1.00 97.00 121 VAL A N 1
ATOM 970 C CA . VAL A 1 121 ? -8.153 -7.525 11.520 1.00 97.00 121 VAL A CA 1
ATOM 971 C C . VAL A 1 121 ? -7.227 -7.500 12.736 1.00 97.00 121 VAL A C 1
ATOM 973 O O . VAL A 1 121 ? -6.799 -8.552 13.216 1.00 97.00 121 VAL A O 1
ATOM 976 N N . TYR A 1 122 ? -6.962 -6.309 13.279 1.00 96.50 122 TYR A N 1
ATOM 977 C CA . TYR A 1 122 ? -6.147 -6.128 14.485 1.00 96.50 122 TYR A CA 1
ATOM 978 C C . TYR A 1 122 ? -6.783 -6.776 15.718 1.00 96.50 122 TYR A C 1
ATOM 980 O O . TYR A 1 122 ? -6.075 -7.398 16.507 1.00 96.50 122 TYR A O 1
ATOM 988 N N . VAL A 1 123 ? -8.106 -6.680 15.864 1.00 96.81 123 VAL A N 1
ATOM 989 C CA . VAL A 1 123 ? -8.859 -7.342 16.939 1.00 96.81 123 VAL A CA 1
ATOM 990 C C . VAL A 1 123 ? -8.822 -8.861 16.772 1.00 96.81 123 VAL A C 1
ATOM 992 O O . VAL A 1 123 ? -8.572 -9.572 17.740 1.00 96.81 123 VAL A O 1
ATOM 995 N N . LYS A 1 124 ? -9.014 -9.365 15.548 1.00 97.50 124 LYS A N 1
ATOM 996 C CA . LYS A 1 124 ? -9.056 -10.805 15.264 1.00 97.50 124 LYS A CA 1
ATOM 997 C C . LYS A 1 124 ? -7.719 -11.507 15.505 1.00 97.50 124 LYS A C 1
ATOM 999 O O . LYS A 1 124 ? -7.704 -12.598 16.067 1.00 97.50 124 LYS A O 1
ATOM 1004 N N . TYR A 1 125 ? -6.612 -10.921 15.051 1.00 96.69 125 TYR A N 1
ATOM 1005 C CA . TYR A 1 125 ? -5.295 -11.574 15.077 1.00 96.69 125 TYR A CA 1
ATOM 1006 C C . TYR A 1 125 ? -4.356 -11.038 16.166 1.00 96.69 125 TYR A C 1
ATOM 1008 O O . TYR A 1 125 ? -3.346 -11.669 16.472 1.00 96.69 125 TYR A O 1
ATOM 1016 N N . GLY A 1 126 ? -4.684 -9.897 16.772 1.00 96.06 126 GLY A N 1
ATOM 1017 C CA . GLY A 1 126 ? -3.889 -9.236 17.801 1.00 96.06 126 GLY A CA 1
ATOM 1018 C C . GLY A 1 126 ? -2.959 -8.152 17.247 1.00 96.06 126 GLY A C 1
ATOM 1019 O O . GLY A 1 126 ? -2.302 -8.309 16.217 1.00 96.06 126 GLY A O 1
ATOM 1020 N N . TYR A 1 127 ? -2.837 -7.047 17.990 1.00 92.88 127 TYR A N 1
ATOM 1021 C CA . TYR A 1 127 ? -2.135 -5.835 17.546 1.00 92.88 127 TYR A CA 1
ATOM 1022 C C . TYR A 1 127 ? -0.640 -6.006 17.240 1.00 92.88 127 TYR A C 1
ATOM 1024 O O . TYR A 1 127 ? -0.072 -5.209 16.498 1.00 92.88 127 TYR A O 1
ATOM 1032 N N . THR A 1 128 ? 0.005 -7.033 17.793 1.00 94.00 128 THR A N 1
ATOM 1033 C CA . THR A 1 128 ? 1.425 -7.346 17.552 1.00 94.00 128 THR A CA 1
ATOM 1034 C C . THR A 1 128 ? 1.637 -8.329 16.396 1.00 94.00 128 THR A C 1
ATOM 1036 O O . THR A 1 128 ? 2.778 -8.572 15.989 1.00 94.00 128 THR A O 1
ATOM 1039 N N . LYS A 1 129 ? 0.549 -8.901 15.867 1.00 97.06 129 LYS A N 1
ATOM 1040 C CA . LYS A 1 129 ? 0.530 -9.914 14.804 1.00 97.06 129 LYS A CA 1
ATOM 1041 C C . LYS A 1 129 ? -0.022 -9.383 13.484 1.00 97.06 129 LYS A C 1
ATOM 1043 O O . LYS A 1 129 ? -0.111 -10.148 12.531 1.00 97.06 129 LYS A O 1
ATOM 1048 N N . VAL A 1 130 ? -0.345 -8.095 13.409 1.00 97.94 130 VAL A N 1
ATOM 1049 C CA . VAL A 1 130 ? -0.854 -7.428 12.206 1.00 97.94 130 VAL A CA 1
ATOM 1050 C C . VAL A 1 130 ? 0.055 -6.256 11.852 1.00 97.94 130 VAL A C 1
ATOM 1052 O O . VAL A 1 130 ? 0.533 -5.534 12.730 1.00 97.94 130 VAL A O 1
ATOM 1055 N N . GLN A 1 131 ? 0.309 -6.073 10.562 1.00 96.81 131 GLN A N 1
ATOM 1056 C CA . GLN A 1 131 ? 1.047 -4.945 10.005 1.00 96.81 131 GLN A CA 1
ATOM 1057 C C . GLN A 1 131 ? 0.216 -4.235 8.940 1.00 96.81 131 GLN A C 1
ATOM 1059 O O . GLN A 1 131 ? -0.703 -4.819 8.376 1.00 96.81 131 GLN A O 1
ATOM 1064 N N . CYS A 1 132 ? 0.552 -2.970 8.698 1.00 97.38 132 CYS A N 1
ATOM 1065 C CA . CYS A 1 132 ? -0.065 -2.166 7.654 1.00 97.38 132 CYS A CA 1
ATOM 1066 C C . CYS A 1 132 ? 0.724 -2.369 6.356 1.00 97.38 132 CYS A C 1
ATOM 1068 O O . CYS A 1 132 ? 1.875 -1.920 6.250 1.00 97.38 132 CYS A O 1
ATOM 1070 N N . ASP A 1 133 ? 0.130 -3.125 5.439 1.00 98.00 133 ASP A N 1
ATOM 1071 C CA . ASP A 1 133 ? 0.612 -3.306 4.072 1.00 98.00 133 ASP A CA 1
ATOM 1072 C C . ASP A 1 133 ? 0.115 -2.163 3.184 1.00 98.00 133 ASP A C 1
ATOM 1074 O O . ASP A 1 133 ? -0.907 -1.547 3.490 1.00 98.00 133 ASP A O 1
ATOM 1078 N N . GLU A 1 134 ? 0.845 -1.876 2.110 1.00 96.50 134 GLU A N 1
ATOM 1079 C CA . GLU A 1 134 ? 0.611 -0.745 1.211 1.00 96.50 134 GLU A CA 1
ATOM 1080 C C . GLU A 1 134 ? 0.818 -1.158 -0.251 1.00 96.50 134 GLU A C 1
ATOM 1082 O O . GLU A 1 134 ? 1.798 -1.831 -0.584 1.00 96.50 134 GLU A O 1
ATOM 1087 N N . TYR A 1 135 ? -0.080 -0.707 -1.128 1.00 97.62 135 TYR A N 1
ATOM 1088 C CA . TYR A 1 135 ? 0.075 -0.792 -2.574 1.00 97.62 135 TYR A CA 1
ATOM 1089 C C . TYR A 1 135 ? -0.325 0.526 -3.280 1.00 97.62 135 TYR A C 1
ATOM 1091 O O . TYR A 1 135 ? -1.445 0.982 -3.051 1.00 97.62 135 TYR A O 1
ATOM 1099 N N . PRO A 1 136 ? 0.496 1.115 -4.175 1.00 97.00 136 PRO A N 1
ATOM 1100 C CA . PRO A 1 136 ? 1.825 0.661 -4.588 1.00 97.00 136 PRO A CA 1
ATOM 1101 C C . PRO A 1 136 ? 2.795 0.555 -3.412 1.00 97.00 136 PRO A C 1
ATOM 1103 O O . PRO A 1 136 ? 2.572 1.134 -2.354 1.00 97.00 136 PRO A O 1
ATOM 1106 N N . PHE A 1 137 ? 3.830 -0.270 -3.551 1.00 97.12 137 PHE A N 1
ATOM 1107 C CA . PHE A 1 137 ? 4.681 -0.595 -2.410 1.00 97.12 137 PHE A CA 1
ATOM 1108 C C . PHE A 1 137 ? 5.403 0.653 -1.894 1.00 97.12 137 PHE A C 1
ATOM 1110 O O . PHE A 1 137 ? 5.949 1.407 -2.696 1.00 97.12 137 PHE A O 1
ATOM 1117 N N . ALA A 1 138 ? 5.567 0.784 -0.574 1.00 94.62 138 ALA A N 1
ATOM 1118 C CA . ALA A 1 138 ? 6.427 1.818 0.017 1.00 94.62 138 ALA A CA 1
ATOM 1119 C C . ALA A 1 138 ? 7.834 1.848 -0.612 1.00 94.62 138 ALA A C 1
ATOM 1121 O O . ALA A 1 138 ? 8.468 2.888 -0.703 1.00 94.62 138 ALA A O 1
ATOM 1122 N N . SER A 1 139 ? 8.331 0.699 -1.079 1.00 94.69 139 SER A N 1
ATOM 1123 C CA . SER A 1 139 ? 9.631 0.580 -1.755 1.00 94.69 139 SER A CA 1
ATOM 1124 C C . SER A 1 139 ? 9.628 1.016 -3.227 1.00 94.69 139 SER A C 1
ATOM 1126 O O . SER A 1 139 ? 10.593 0.739 -3.940 1.00 94.69 139 SER A O 1
ATOM 1128 N N . THR A 1 140 ? 8.557 1.653 -3.706 1.00 94.62 140 THR A N 1
ATOM 1129 C CA . THR A 1 140 ? 8.425 2.159 -5.077 1.00 94.62 140 THR A CA 1
ATOM 1130 C C . THR A 1 140 ? 8.277 3.669 -5.104 1.00 94.62 140 THR A C 1
ATOM 1132 O O . THR A 1 140 ? 7.800 4.274 -4.145 1.00 94.62 140 THR A O 1
ATOM 1135 N N . ALA A 1 141 ? 8.672 4.283 -6.218 1.00 92.06 141 ALA A N 1
ATOM 1136 C CA . ALA A 1 141 ? 8.476 5.711 -6.432 1.00 92.06 141 ALA A CA 1
ATOM 1137 C C . ALA A 1 141 ? 6.984 6.084 -6.423 1.00 92.06 141 ALA A C 1
ATOM 1139 O O . ALA A 1 141 ? 6.648 7.204 -6.075 1.00 92.06 141 ALA A O 1
ATOM 1140 N N . GLU A 1 142 ? 6.101 5.146 -6.773 1.00 93.12 142 GLU A N 1
ATOM 1141 C CA . GLU A 1 142 ? 4.641 5.284 -6.854 1.00 93.12 142 GLU A CA 1
ATOM 1142 C C . GLU A 1 142 ? 3.906 5.107 -5.522 1.00 93.12 142 GLU A C 1
ATOM 1144 O O . GLU A 1 142 ? 2.677 5.127 -5.518 1.00 93.12 142 GLU A O 1
ATOM 1149 N N . GLY A 1 143 ? 4.622 4.909 -4.412 1.00 93.06 143 GLY A N 1
ATOM 1150 C CA . GLY A 1 143 ? 4.007 4.768 -3.092 1.00 93.06 143 GLY A CA 1
ATOM 1151 C C . GLY A 1 143 ? 3.235 6.015 -2.640 1.00 93.06 143 GLY A C 1
ATOM 1152 O O . GLY A 1 143 ? 3.123 7.022 -3.350 1.00 93.06 143 GLY A O 1
ATOM 1153 N N . ALA A 1 144 ? 2.694 5.955 -1.425 1.00 92.25 144 ALA A N 1
ATOM 1154 C CA . ALA A 1 144 ? 1.748 6.930 -0.898 1.00 92.25 144 ALA A CA 1
ATOM 1155 C C . ALA A 1 144 ? 2.222 8.390 -0.931 1.00 92.25 144 ALA A C 1
ATOM 1157 O O . ALA A 1 144 ? 1.377 9.277 -0.951 1.00 92.25 144 ALA A O 1
ATOM 1158 N N . ALA A 1 145 ? 3.524 8.689 -0.955 1.00 89.06 145 ALA A N 1
ATOM 1159 C CA . ALA A 1 145 ? 4.001 10.069 -1.031 1.00 89.06 145 ALA A CA 1
ATOM 1160 C C . ALA A 1 145 ? 3.817 10.699 -2.423 1.00 89.06 145 ALA A C 1
ATOM 1162 O O . ALA A 1 145 ? 3.679 11.922 -2.509 1.00 89.06 145 ALA A O 1
ATOM 1163 N N . LYS A 1 146 ? 3.790 9.894 -3.498 1.00 81.00 146 LYS A N 1
ATOM 1164 C CA . LYS A 1 146 ? 3.683 10.386 -4.884 1.00 81.00 146 LYS A CA 1
ATOM 1165 C C . LYS A 1 146 ? 2.275 10.843 -5.231 1.00 81.00 146 LYS A C 1
ATOM 1167 O O . LYS A 1 146 ? 2.108 11.910 -5.811 1.00 81.00 146 LYS A O 1
ATOM 1172 N N . ASP A 1 147 ? 1.280 10.026 -4.900 1.00 65.94 147 ASP A N 1
ATOM 1173 C CA . ASP A 1 147 ? -0.109 10.241 -5.302 1.00 65.94 147 ASP A CA 1
ATOM 1174 C C . ASP A 1 147 ? -1.046 9.952 -4.125 1.00 65.94 147 ASP A C 1
ATOM 1176 O O . ASP A 1 147 ? -1.719 8.925 -4.058 1.00 65.94 147 ASP A O 1
ATOM 1180 N N . LYS A 1 148 ? -1.006 10.839 -3.123 1.00 68.31 148 LYS A N 1
ATOM 1181 C CA . LYS A 1 148 ? -1.348 10.585 -1.708 1.00 68.31 148 LYS A CA 1
ATOM 1182 C C . LYS A 1 148 ? -2.821 10.228 -1.391 1.00 68.31 148 LYS A C 1
ATOM 1184 O O . LYS A 1 148 ? -3.244 10.287 -0.234 1.00 68.31 148 LYS A O 1
ATOM 1189 N N . ILE A 1 149 ? -3.622 9.823 -2.374 1.00 82.31 149 ILE A N 1
ATOM 1190 C CA . ILE A 1 149 ? -4.929 9.163 -2.184 1.00 82.31 149 ILE A CA 1
ATOM 1191 C C . ILE A 1 149 ? -5.164 7.968 -3.133 1.00 82.31 149 ILE A C 1
ATOM 1193 O O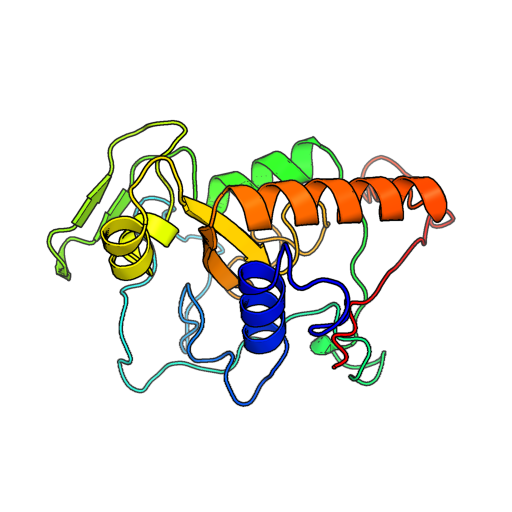 . ILE A 1 149 ? -6.089 7.182 -2.932 1.00 82.31 149 ILE A O 1
ATOM 1197 N N . HIS A 1 150 ? -4.287 7.778 -4.118 1.00 91.56 150 HIS A N 1
ATOM 1198 C CA . HIS A 1 150 ? -4.294 6.706 -5.114 1.00 91.56 150 HIS A CA 1
ATOM 1199 C C . HIS A 1 150 ? -3.409 5.516 -4.708 1.00 91.56 150 HIS A C 1
ATOM 1201 O O . HIS A 1 150 ? -2.867 4.791 -5.539 1.00 91.56 150 HIS A O 1
ATOM 1207 N N . TYR A 1 151 ? -3.312 5.282 -3.403 1.00 94.50 151 TYR A N 1
ATOM 1208 C CA . TYR A 1 151 ? -2.727 4.087 -2.815 1.00 94.50 151 TYR A CA 1
ATOM 1209 C C . TYR A 1 151 ? -3.782 3.342 -1.993 1.00 94.50 151 TYR A C 1
ATOM 1211 O O . TYR A 1 151 ? -4.882 3.832 -1.725 1.00 94.50 151 TYR A O 1
ATOM 1219 N N . SER A 1 152 ? -3.446 2.123 -1.606 1.00 96.31 152 SER A N 1
ATOM 1220 C CA . SER A 1 152 ? -4.256 1.246 -0.785 1.00 96.31 152 SER A CA 1
ATOM 1221 C C . SER A 1 152 ? -3.433 0.774 0.405 1.00 96.31 152 SER A C 1
ATOM 1223 O O . SER A 1 152 ? -2.307 0.327 0.226 1.00 96.31 152 SER A O 1
ATOM 1225 N N . VAL A 1 153 ? -3.996 0.838 1.605 1.00 96.94 153 VAL A N 1
ATOM 1226 C CA . VAL A 1 153 ? -3.447 0.259 2.826 1.00 96.94 153 VAL A CA 1
ATOM 1227 C C . VAL A 1 153 ? -4.425 -0.729 3.440 1.00 96.94 153 VAL A C 1
ATOM 1229 O O . VAL A 1 153 ? -5.641 -0.510 3.462 1.00 96.94 153 VAL A O 1
ATOM 1232 N N . GLN A 1 154 ? -3.889 -1.817 3.985 1.00 97.94 154 GLN A N 1
ATOM 1233 C CA . GLN A 1 154 ? -4.685 -2.839 4.651 1.00 97.94 154 GLN A CA 1
ATOM 1234 C C . GLN A 1 154 ? -3.903 -3.494 5.790 1.00 97.94 154 GLN A C 1
ATOM 1236 O O . GLN A 1 154 ? -2.721 -3.814 5.666 1.00 97.94 154 GLN A O 1
ATOM 1241 N N . GLY A 1 155 ? -4.576 -3.719 6.920 1.00 98.19 155 GLY A N 1
ATOM 1242 C CA . GLY A 1 155 ? -4.065 -4.591 7.966 1.00 98.19 155 GLY A CA 1
ATOM 1243 C C . GLY A 1 155 ? -3.996 -6.027 7.455 1.00 98.19 155 GLY A C 1
ATOM 1244 O O . GLY A 1 155 ? -5.009 -6.595 7.051 1.00 98.19 155 GLY A O 1
ATOM 1245 N N . VAL A 1 156 ? -2.810 -6.622 7.496 1.00 98.44 156 VAL A N 1
ATOM 1246 C CA . VAL A 1 156 ? -2.548 -8.014 7.103 1.00 98.44 156 VAL A CA 1
ATOM 1247 C C . VAL A 1 156 ? -1.736 -8.714 8.188 1.00 98.44 156 VAL A C 1
ATOM 1249 O O . VAL A 1 156 ? -1.067 -8.057 8.996 1.00 98.44 156 VAL A O 1
ATOM 1252 N N . ARG A 1 157 ? -1.756 -10.051 8.237 1.00 98.12 157 ARG A N 1
ATOM 1253 C CA . ARG A 1 157 ? -0.907 -10.789 9.185 1.00 98.12 157 ARG A CA 1
ATOM 1254 C C . ARG A 1 157 ? 0.567 -10.409 8.997 1.00 98.12 157 ARG A C 1
ATOM 1256 O O . ARG A 1 157 ? 1.093 -10.400 7.888 1.00 98.12 157 ARG A O 1
ATOM 1263 N N . LYS A 1 158 ? 1.246 -10.119 10.109 1.00 97.75 158 LYS A N 1
ATOM 1264 C CA . LYS A 1 158 ? 2.652 -9.683 10.160 1.00 97.75 158 LYS A CA 1
ATOM 1265 C C . LYS A 1 158 ? 3.581 -10.655 9.435 1.00 97.75 158 LYS A C 1
ATOM 1267 O O . LYS A 1 158 ? 4.499 -10.223 8.754 1.00 97.75 158 LYS A O 1
ATOM 1272 N N . GLU A 1 159 ? 3.350 -11.952 9.606 1.00 97.75 159 GLU A N 1
ATOM 1273 C CA . GLU A 1 159 ? 4.136 -13.002 8.956 1.00 97.75 159 GLU A CA 1
ATOM 1274 C C . GLU A 1 159 ? 3.996 -12.954 7.431 1.00 97.75 159 GLU A C 1
ATOM 1276 O O . GLU A 1 159 ? 5.007 -12.903 6.739 1.00 97.75 159 GLU A O 1
ATOM 1281 N N . HIS A 1 160 ? 2.764 -12.828 6.928 1.00 98.31 160 HIS A N 1
ATOM 1282 C CA . HIS A 1 160 ? 2.476 -12.705 5.498 1.00 98.31 160 HIS A CA 1
ATOM 1283 C C . HIS A 1 160 ? 3.182 -11.480 4.905 1.00 98.31 160 HIS A C 1
ATOM 1285 O O . HIS A 1 160 ? 3.876 -11.570 3.896 1.00 98.31 160 HIS A O 1
ATOM 1291 N N . ASN A 1 161 ? 3.063 -10.334 5.578 1.00 97.81 161 ASN A N 1
ATOM 1292 C CA . ASN A 1 161 ? 3.690 -9.094 5.134 1.00 97.81 161 ASN A CA 1
ATOM 1293 C C . ASN A 1 161 ? 5.223 -9.171 5.122 1.00 97.81 161 ASN A C 1
ATOM 1295 O O . ASN A 1 161 ? 5.877 -8.679 4.204 1.00 97.81 161 ASN A O 1
ATOM 1299 N N . TRP A 1 162 ? 5.809 -9.805 6.141 1.00 97.62 162 TRP A N 1
ATOM 1300 C CA . TRP A 1 162 ? 7.255 -9.975 6.245 1.00 97.62 162 TRP A CA 1
ATOM 1301 C C . TRP A 1 162 ? 7.807 -10.911 5.165 1.00 97.62 162 TRP A C 1
ATOM 1303 O O . TRP A 1 162 ? 8.801 -10.575 4.519 1.00 97.62 162 TRP A O 1
ATOM 1313 N N . LEU A 1 163 ? 7.151 -12.052 4.931 1.00 98.06 163 LEU A N 1
ATOM 1314 C CA . LEU A 1 163 ? 7.546 -12.999 3.888 1.00 98.06 163 LEU A CA 1
ATOM 1315 C C . LEU A 1 163 ? 7.431 -12.369 2.495 1.00 98.06 163 LEU A C 1
ATOM 1317 O O . LEU A 1 163 ? 8.393 -12.420 1.727 1.00 98.06 163 LEU A O 1
ATOM 1321 N N . HIS A 1 164 ? 6.323 -11.677 2.211 1.00 98.06 164 HIS A N 1
ATOM 1322 C CA . HIS A 1 164 ? 6.158 -10.946 0.956 1.00 98.06 164 HIS A CA 1
ATOM 1323 C C . HIS A 1 164 ? 7.234 -9.862 0.772 1.00 98.06 164 HIS A C 1
ATOM 1325 O O . HIS A 1 164 ? 7.832 -9.755 -0.298 1.00 98.06 164 HIS A O 1
ATOM 1331 N N . GLY A 1 165 ? 7.551 -9.093 1.819 1.00 97.19 165 GLY A N 1
ATOM 1332 C CA . GLY A 1 165 ? 8.618 -8.090 1.773 1.00 97.19 165 GLY A CA 1
ATOM 1333 C C . GLY A 1 165 ? 9.995 -8.686 1.452 1.00 97.19 165 GLY A C 1
ATOM 1334 O O . GLY A 1 165 ? 10.747 -8.119 0.655 1.00 97.19 165 GLY A O 1
ATOM 1335 N N . ASN A 1 166 ? 10.317 -9.858 2.010 1.00 97.56 166 ASN A N 1
ATOM 1336 C CA . ASN A 1 166 ? 11.544 -10.586 1.675 1.00 97.56 166 ASN A CA 1
ATOM 1337 C C . ASN A 1 166 ? 11.542 -11.072 0.221 1.00 97.56 166 ASN A C 1
ATOM 1339 O O . ASN A 1 166 ? 12.558 -10.931 -0.462 1.00 97.56 166 ASN A O 1
ATOM 1343 N N . ALA A 1 167 ? 10.414 -11.597 -0.266 1.00 97.25 167 ALA A N 1
ATOM 1344 C CA . ALA A 1 167 ? 10.263 -12.026 -1.653 1.00 97.25 167 ALA A CA 1
ATOM 1345 C C . ALA A 1 167 ? 10.427 -10.850 -2.631 1.00 97.25 167 ALA A C 1
ATOM 1347 O O . ALA A 1 167 ? 11.163 -10.962 -3.612 1.00 97.25 167 ALA A O 1
ATOM 1348 N N . LEU A 1 168 ? 9.833 -9.690 -2.329 1.00 96.69 168 LEU A N 1
ATOM 1349 C CA . LEU A 1 168 ? 9.981 -8.468 -3.121 1.00 96.69 168 LEU A CA 1
ATOM 1350 C C . LEU A 1 168 ? 11.434 -7.964 -3.128 1.00 96.69 168 LEU A C 1
ATOM 1352 O O . LEU A 1 168 ? 11.970 -7.607 -4.177 1.00 96.69 168 LEU A O 1
ATOM 1356 N N . LYS A 1 169 ? 12.121 -8.003 -1.981 1.00 95.56 169 LYS A N 1
ATOM 1357 C CA . LYS A 1 169 ? 13.548 -7.656 -1.893 1.00 95.56 169 LYS A CA 1
ATOM 1358 C C . LYS A 1 169 ? 14.425 -8.619 -2.699 1.00 95.56 169 LYS A C 1
ATOM 1360 O O . LYS A 1 169 ? 15.347 -8.175 -3.385 1.00 95.56 169 LYS A O 1
ATOM 1365 N N . ALA A 1 170 ? 14.143 -9.920 -2.641 1.00 96.50 170 ALA A N 1
ATOM 1366 C CA . ALA A 1 170 ? 14.836 -10.921 -3.445 1.00 96.50 170 ALA A CA 1
ATOM 1367 C C . ALA A 1 170 ? 14.585 -10.704 -4.944 1.00 96.50 170 ALA A C 1
ATOM 1369 O O . ALA A 1 170 ? 15.527 -10.755 -5.729 1.00 96.50 170 ALA A O 1
ATOM 1370 N N . PHE A 1 171 ? 13.351 -10.372 -5.336 1.00 95.81 171 PHE A N 1
ATOM 1371 C CA . PHE A 1 171 ? 12.998 -9.985 -6.702 1.00 95.81 171 PHE A CA 1
ATOM 1372 C C . PHE A 1 171 ? 13.834 -8.788 -7.180 1.00 95.81 171 PHE A C 1
ATOM 1374 O O . PHE A 1 171 ? 14.473 -8.877 -8.229 1.00 95.81 171 PHE A O 1
ATOM 1381 N N . TYR A 1 172 ? 13.942 -7.720 -6.384 1.00 94.25 172 TYR A N 1
ATOM 1382 C CA . TYR A 1 172 ? 14.813 -6.585 -6.715 1.00 94.25 172 TYR A CA 1
ATOM 1383 C C . TYR A 1 172 ? 16.272 -7.003 -6.934 1.00 94.25 172 TYR A C 1
ATOM 1385 O O . TYR A 1 172 ? 16.909 -6.526 -7.871 1.00 94.25 172 TYR A O 1
ATOM 1393 N N . GLY A 1 173 ? 16.798 -7.916 -6.114 1.00 92.44 173 GLY A N 1
ATOM 1394 C CA . GLY A 1 173 ? 18.155 -8.446 -6.269 1.00 92.44 173 GLY A CA 1
ATOM 1395 C C . GLY A 1 173 ? 18.334 -9.309 -7.522 1.00 92.44 173 GLY A C 1
ATOM 1396 O O . GLY A 1 173 ? 19.259 -9.082 -8.300 1.00 92.44 173 GLY A O 1
ATOM 1397 N N . HIS A 1 174 ? 17.438 -10.274 -7.745 1.00 95.00 174 HIS A N 1
ATOM 1398 C CA . HIS A 1 174 ? 17.510 -11.220 -8.863 1.00 95.00 174 HIS A CA 1
ATOM 1399 C C . HIS A 1 174 ? 17.414 -10.531 -10.223 1.00 95.00 174 HIS A C 1
ATOM 1401 O O . HIS A 1 174 ? 18.165 -10.870 -11.136 1.00 95.00 174 HIS A O 1
ATOM 1407 N N . TYR A 1 175 ? 16.532 -9.540 -10.342 1.00 92.12 175 TYR A N 1
ATOM 1408 C CA . TYR A 1 175 ? 16.329 -8.794 -11.584 1.00 92.12 175 TYR A CA 1
ATOM 1409 C C . TYR A 1 175 ? 17.149 -7.505 -11.648 1.00 92.12 175 TYR A C 1
ATOM 1411 O O . TYR A 1 175 ? 17.017 -6.747 -12.603 1.00 92.12 175 TYR A O 1
ATOM 1419 N N . ARG A 1 176 ? 18.026 -7.277 -10.657 1.00 88.81 176 ARG A N 1
ATOM 1420 C CA . ARG A 1 176 ? 18.907 -6.105 -10.561 1.00 88.81 176 ARG A CA 1
ATOM 1421 C C . ARG A 1 176 ? 18.144 -4.791 -10.724 1.00 88.81 176 ARG A C 1
ATOM 1423 O O . ARG A 1 176 ? 18.630 -3.872 -11.377 1.00 88.81 176 ARG A O 1
ATOM 1430 N N . LEU A 1 177 ? 16.960 -4.705 -10.119 1.00 89.44 177 LEU A N 1
ATOM 1431 C CA . LEU A 1 177 ? 16.174 -3.480 -10.136 1.00 89.44 177 LEU A CA 1
ATOM 1432 C C . LEU A 1 177 ? 16.896 -2.446 -9.277 1.00 89.44 177 LEU A C 1
ATOM 1434 O O . LEU A 1 177 ? 16.982 -2.570 -8.048 1.00 89.44 177 LEU A O 1
ATOM 1438 N N . LEU A 1 178 ? 17.471 -1.463 -9.954 1.00 84.88 178 LEU A N 1
ATOM 1439 C CA . LEU A 1 178 ? 18.188 -0.356 -9.348 1.00 84.88 178 LEU A CA 1
ATOM 1440 C C . LEU A 1 178 ? 17.191 0.675 -8.809 1.00 84.88 178 LEU A C 1
ATOM 1442 O O . LEU A 1 178 ? 16.061 0.778 -9.287 1.00 84.88 178 LEU A O 1
ATOM 1446 N N . THR A 1 179 ? 17.598 1.406 -7.776 1.00 83.12 179 THR A N 1
ATOM 1447 C CA . THR A 1 179 ? 16.793 2.495 -7.222 1.00 83.12 179 THR A CA 1
ATOM 1448 C C . THR A 1 179 ? 16.696 3.622 -8.243 1.00 83.12 179 THR A C 1
ATOM 1450 O O . THR A 1 179 ? 17.715 4.089 -8.751 1.00 83.12 179 THR A O 1
ATOM 1453 N N . TYR A 1 180 ? 15.480 4.067 -8.522 1.00 72.06 180 TYR A N 1
ATOM 1454 C CA . TYR A 1 180 ? 15.210 5.218 -9.360 1.00 72.06 180 TYR A CA 1
ATOM 1455 C C . TYR A 1 180 ? 15.275 6.492 -8.516 1.00 72.06 180 TYR A C 1
ATOM 1457 O O . TYR A 1 180 ? 14.450 6.693 -7.625 1.00 72.06 180 TYR A O 1
ATOM 1465 N N . ASP A 1 181 ? 16.255 7.349 -8.805 1.00 68.50 181 ASP A N 1
ATOM 1466 C CA . ASP A 1 181 ? 16.361 8.688 -8.228 1.00 68.50 181 ASP A CA 1
ATOM 1467 C C . ASP A 1 181 ? 16.334 9.736 -9.359 1.00 68.50 181 ASP A C 1
ATOM 1469 O O . ASP A 1 181 ? 17.355 9.986 -10.011 1.00 68.50 181 ASP A O 1
ATOM 1473 N N . PRO A 1 182 ? 15.179 10.362 -9.638 1.00 63.12 182 PRO A N 1
ATOM 1474 C CA . PRO A 1 182 ? 15.069 11.334 -10.722 1.00 63.12 182 PRO A CA 1
ATOM 1475 C C . PRO A 1 182 ? 15.876 12.619 -10.475 1.00 63.12 182 PRO A C 1
ATOM 1477 O O . PRO A 1 182 ? 16.086 13.381 -11.417 1.00 63.12 182 PRO A O 1
ATOM 1480 N N . VAL A 1 183 ? 16.312 12.873 -9.235 1.00 65.44 183 VAL A N 1
ATOM 1481 C CA . VAL A 1 183 ? 17.061 14.073 -8.840 1.00 65.44 183 VAL A CA 1
ATOM 1482 C C . VAL A 1 183 ? 18.565 13.838 -8.976 1.00 65.44 183 VAL A C 1
ATOM 1484 O O . VAL A 1 183 ? 19.268 14.691 -9.516 1.00 65.44 183 VAL A O 1
ATOM 1487 N N . ASN A 1 184 ? 19.060 12.676 -8.536 1.00 62.22 184 ASN A N 1
ATOM 1488 C CA . ASN A 1 184 ? 20.498 12.394 -8.460 1.00 62.22 184 ASN A CA 1
ATOM 1489 C C . ASN A 1 184 ? 21.023 11.428 -9.540 1.00 62.22 184 ASN A C 1
ATOM 1491 O O . ASN A 1 184 ? 22.236 11.356 -9.746 1.00 62.22 184 ASN A O 1
ATOM 1495 N N . THR A 1 185 ? 20.162 10.718 -10.282 1.00 57.81 185 THR A N 1
ATOM 1496 C CA . THR A 1 185 ? 20.585 9.850 -11.401 1.00 57.81 185 THR A CA 1
ATOM 1497 C C . THR A 1 185 ? 20.271 10.481 -12.763 1.00 57.81 185 THR A C 1
ATOM 1499 O O . THR A 1 185 ? 19.203 10.301 -13.337 1.00 57.81 185 THR A O 1
ATOM 1502 N N . ILE A 1 186 ? 21.257 11.200 -13.321 1.00 48.88 186 ILE A N 1
ATOM 1503 C CA . ILE A 1 186 ? 21.184 11.920 -14.615 1.00 48.88 186 ILE A CA 1
ATOM 1504 C C . ILE A 1 186 ? 21.005 10.982 -15.826 1.00 48.88 186 ILE A C 1
ATOM 1506 O O . ILE A 1 186 ? 20.532 11.405 -16.882 1.00 48.88 186 ILE A O 1
ATOM 1510 N N . THR A 1 187 ? 21.353 9.697 -15.708 1.00 47.06 187 THR A N 1
ATOM 1511 C CA . THR A 1 187 ? 21.177 8.735 -16.804 1.00 47.06 187 THR A CA 1
ATOM 1512 C C . THR A 1 187 ? 19.928 7.888 -16.576 1.00 47.06 187 THR A C 1
ATOM 1514 O O . THR A 1 187 ? 19.876 7.057 -15.675 1.00 47.06 187 THR A O 1
ATOM 1517 N N . LYS A 1 188 ? 18.934 8.042 -17.461 1.00 49.53 188 LYS A N 1
ATOM 1518 C CA . LYS A 1 188 ? 17.706 7.221 -17.549 1.00 49.53 188 LYS A CA 1
ATOM 1519 C C . LYS A 1 188 ? 17.958 5.712 -17.778 1.00 49.53 188 LYS A C 1
ATOM 1521 O O . LYS A 1 188 ? 17.046 4.965 -18.069 1.00 49.53 188 LYS A O 1
ATOM 1526 N N . VAL A 1 189 ? 19.199 5.232 -17.694 1.00 43.53 189 VAL A N 1
ATOM 1527 C CA . VAL A 1 189 ? 19.589 3.855 -18.057 1.00 43.53 189 VAL A CA 1
ATOM 1528 C C . VAL A 1 189 ? 19.306 2.859 -16.922 1.00 43.53 189 VAL A C 1
ATOM 1530 O O . VAL A 1 189 ? 19.370 1.650 -17.112 1.00 43.53 189 VAL A O 1
ATOM 1533 N N . SER A 1 190 ? 18.895 3.355 -15.756 1.00 48.12 190 SER A N 1
ATOM 1534 C CA . SER A 1 190 ? 18.270 2.566 -14.694 1.00 48.12 190 SER A CA 1
ATOM 1535 C C . SER A 1 190 ? 16.734 2.522 -14.853 1.00 48.12 190 SER A C 1
ATOM 1537 O O . SER A 1 190 ? 15.987 2.625 -13.881 1.00 48.12 190 SER A O 1
ATOM 1539 N N . ASP A 1 191 ? 16.245 2.364 -16.086 1.00 66.31 191 ASP A N 1
ATOM 1540 C CA . ASP A 1 191 ? 14.846 2.051 -16.389 1.00 66.31 191 ASP A CA 1
ATOM 1541 C C . ASP A 1 191 ? 14.609 0.565 -16.096 1.00 66.31 191 ASP A C 1
ATOM 1543 O O . ASP A 1 191 ? 14.558 -0.270 -16.997 1.00 66.31 191 ASP A O 1
ATOM 1547 N N . SER A 1 192 ? 14.498 0.206 -14.818 1.00 83.75 192 SER A N 1
ATOM 1548 C CA . SER A 1 192 ? 14.096 -1.139 -14.386 1.00 83.75 192 SER A CA 1
ATOM 1549 C C . SER A 1 192 ? 12.634 -1.141 -13.922 1.00 83.75 192 SER A C 1
ATOM 1551 O O . SER A 1 192 ? 12.380 -1.389 -12.738 1.00 83.75 192 SER A O 1
ATOM 1553 N N . PRO A 1 193 ? 11.667 -0.811 -14.810 1.00 91.25 193 PRO A N 1
ATOM 1554 C CA . PRO A 1 193 ? 10.266 -0.852 -14.457 1.00 91.25 193 PRO A CA 1
ATOM 1555 C C . PRO A 1 193 ? 9.852 -2.291 -14.184 1.00 91.25 193 PRO A C 1
ATOM 1557 O O . PRO A 1 193 ? 10.349 -3.240 -14.797 1.00 91.25 193 PRO A O 1
ATOM 1560 N N . PHE A 1 194 ? 8.879 -2.450 -13.307 1.00 95.19 194 PHE A N 1
ATOM 1561 C CA . PHE A 1 194 ? 8.223 -3.726 -13.117 1.00 95.19 194 PHE A CA 1
ATOM 1562 C C . PHE A 1 194 ? 6.723 -3.541 -12.941 1.00 95.19 194 PHE A C 1
ATOM 1564 O O . PHE A 1 194 ? 6.223 -2.462 -12.631 1.00 95.19 194 PHE A O 1
ATOM 1571 N N . TRP A 1 195 ? 6.003 -4.633 -13.154 1.00 96.94 195 TRP A N 1
ATOM 1572 C CA . TRP A 1 195 ? 4.561 -4.700 -12.995 1.00 96.94 195 TRP A CA 1
ATOM 1573 C C . TRP A 1 195 ? 4.214 -5.878 -12.104 1.00 96.94 195 TRP A C 1
ATOM 1575 O O . TRP A 1 195 ? 4.953 -6.862 -12.005 1.00 96.94 195 TRP A O 1
ATOM 1585 N N . VAL A 1 196 ? 3.046 -5.795 -11.491 1.00 97.50 196 VAL A N 1
ATOM 1586 C CA . VAL A 1 196 ? 2.465 -6.854 -10.691 1.00 97.50 196 VAL A CA 1
ATOM 1587 C C . VAL A 1 196 ? 1.411 -7.577 -11.515 1.00 97.50 196 VAL A C 1
ATOM 1589 O O . VAL A 1 196 ? 0.488 -6.983 -12.073 1.00 97.50 196 VAL A O 1
ATOM 1592 N N . LYS A 1 197 ? 1.550 -8.901 -11.558 1.00 96.56 197 LYS A N 1
ATOM 1593 C CA . LYS A 1 197 ? 0.519 -9.824 -12.021 1.00 96.56 197 LYS A CA 1
ATOM 1594 C C . LYS A 1 197 ? 0.191 -10.785 -10.888 1.00 96.56 197 LYS A C 1
ATOM 1596 O O . LYS A 1 197 ? 1.092 -11.441 -10.348 1.00 96.56 197 LYS A O 1
ATOM 1601 N N . ILE A 1 198 ? -1.090 -10.865 -10.553 1.00 95.69 198 ILE A N 1
ATOM 1602 C CA . ILE A 1 198 ? -1.636 -11.898 -9.677 1.00 95.69 198 ILE A CA 1
ATOM 1603 C C . ILE A 1 198 ? -2.223 -12.983 -10.573 1.00 95.69 198 ILE A C 1
ATOM 1605 O O . ILE A 1 198 ? -2.901 -12.686 -11.557 1.00 95.69 198 ILE A O 1
ATOM 1609 N N . VAL A 1 199 ? -1.873 -14.226 -10.280 1.00 93.75 199 VAL A N 1
ATOM 1610 C CA . VAL A 1 199 ? -2.401 -15.422 -10.936 1.00 93.75 199 VAL A CA 1
ATOM 1611 C C . VAL A 1 199 ? -2.958 -16.359 -9.870 1.00 93.75 199 VAL A C 1
ATOM 1613 O O . VAL A 1 199 ? -2.653 -16.198 -8.685 1.00 93.75 199 VAL A O 1
ATOM 1616 N N . ASP A 1 200 ? -3.767 -17.322 -10.293 1.00 86.31 200 ASP A N 1
ATOM 1617 C CA . ASP A 1 200 ? -4.222 -18.392 -9.407 1.00 86.31 200 ASP A CA 1
ATOM 1618 C C . ASP A 1 200 ? -3.077 -19.336 -9.021 1.00 86.31 200 ASP A C 1
ATOM 1620 O O . ASP A 1 200 ? -2.067 -19.464 -9.757 1.00 86.31 200 ASP A O 1
#

Radius of gyration: 16.47 Å; chains: 1; bounding box: 43×42×42 Å

Secondary structure (DSSP, 8-state):
-BTTT-GGGHHHHHHHHHHH-TTTGGGSBSPP-TT---TT--TTSPPPPS--S-------S-BTTS-TTSGGGSPB-BPPHHHHHHHHHTTBSS-EEEGGGTEEE-S-TT-BTHHHHTHHHHHHH-TTSEEEEEES-TTBTTSTTTSTTS-EEEEEEHHHHHHHHHHHHHHHHHTT-----TTT---TT----B-B--B-

InterPro domains:
  IPR029476 Deoxyribonuclease NucA/NucB [PF14040] (123-176)

Organism: NCBI:txid1848329

Sequence (200 aa):
MSKSKDDEWLDVINHIEKALNPTTNAGTYPPYRPGDTTDKRDDNLPPVKGPLGTELPKVIPGNYLKPPNTPEGYPLWRGTDDGYEDNRKVFSQHAFEVPQDNFRLGNHFSSNYCKYYTSEVYVKYGYTKVQCDEYPFASTAEGAAKDKIHYSVQGVRKEHNWLHGNALKAFYGHYRLLTYDPVNTITKVSDSPFWVKIVD